Protein AF-A0A955YA68-F1 (afdb_monomer_lite)

Radius of gyration: 22.29 Å; chains: 1; bounding box: 55×38×67 Å

Structure (mmCIF, N/CA/C/O backbone):
data_AF-A0A955YA68-F1
#
_entry.id   AF-A0A955YA68-F1
#
loop_
_atom_site.group_PDB
_atom_site.id
_atom_site.type_symbol
_atom_site.label_atom_id
_atom_site.label_alt_id
_atom_site.label_comp_id
_atom_site.label_asym_id
_atom_site.label_entity_id
_atom_site.label_seq_id
_atom_site.pdbx_PDB_ins_code
_atom_site.Cartn_x
_atom_site.Cartn_y
_atom_site.Cartn_z
_atom_site.occupancy
_atom_site.B_iso_or_equiv
_atom_site.auth_seq_id
_atom_site.auth_comp_id
_atom_site.auth_asym_id
_atom_site.auth_atom_id
_atom_site.pdbx_PDB_model_num
ATOM 1 N N . ASP A 1 1 ? 14.066 8.714 -36.260 1.00 55.97 1 ASP A N 1
ATOM 2 C CA . ASP A 1 1 ? 14.660 8.304 -34.979 1.00 55.97 1 ASP A CA 1
ATOM 3 C C . ASP A 1 1 ? 13.819 7.206 -34.379 1.00 55.97 1 ASP A C 1
ATOM 5 O O . ASP A 1 1 ? 12.608 7.374 -34.317 1.00 55.97 1 ASP A O 1
ATOM 9 N N . ASP A 1 2 ? 14.458 6.105 -33.992 1.00 72.56 2 ASP A N 1
ATOM 10 C CA . ASP A 1 2 ? 13.822 4.983 -33.298 1.00 72.56 2 ASP A CA 1
ATOM 11 C C . ASP A 1 2 ? 14.054 5.166 -31.790 1.00 72.56 2 ASP A C 1
ATOM 13 O O . ASP A 1 2 ? 15.132 4.800 -31.297 1.00 72.56 2 ASP A O 1
ATOM 17 N N . PRO A 1 3 ? 13.121 5.816 -31.062 1.00 81.75 3 PRO A N 1
ATOM 18 C CA . PRO A 1 3 ? 13.312 6.120 -29.652 1.00 81.75 3 PRO A CA 1
ATOM 19 C C . PRO A 1 3 ? 13.308 4.838 -28.815 1.00 81.75 3 PRO A C 1
ATOM 21 O O . PRO A 1 3 ? 12.475 3.954 -29.007 1.00 81.75 3 PRO A O 1
ATOM 24 N N . GLU A 1 4 ? 14.214 4.763 -27.841 1.00 88.56 4 GLU A N 1
ATOM 25 C CA . GLU A 1 4 ? 14.150 3.722 -26.815 1.00 88.56 4 GLU A CA 1
ATOM 26 C C . GLU A 1 4 ? 12.934 3.944 -25.909 1.00 88.56 4 GLU A C 1
ATOM 28 O O . GLU A 1 4 ? 12.638 5.072 -25.504 1.00 88.56 4 GLU A O 1
ATOM 33 N N . VAL A 1 5 ? 12.258 2.850 -25.560 1.00 90.31 5 VAL A N 1
ATOM 34 C CA . VAL A 1 5 ? 11.096 2.855 -24.669 1.00 90.31 5 VAL A CA 1
ATOM 35 C C . VAL A 1 5 ? 11.493 2.262 -23.323 1.00 90.31 5 VAL A C 1
ATOM 37 O O . VAL A 1 5 ? 12.048 1.165 -23.245 1.00 90.31 5 VAL A O 1
ATOM 40 N N . TYR A 1 6 ? 11.173 2.990 -22.257 1.00 93.56 6 TYR A N 1
ATOM 41 C CA . TYR A 1 6 ? 11.380 2.563 -20.878 1.00 93.56 6 TYR A CA 1
ATOM 42 C C . TYR A 1 6 ? 10.061 2.600 -20.119 1.00 93.56 6 TYR A C 1
ATOM 44 O O . TYR A 1 6 ? 9.221 3.474 -20.344 1.00 93.56 6 TYR A O 1
ATOM 52 N N . VAL A 1 7 ? 9.898 1.660 -19.198 1.00 94.19 7 VAL A N 1
ATOM 53 C CA . VAL A 1 7 ? 8.747 1.566 -18.308 1.00 94.19 7 VAL A CA 1
ATOM 54 C C . VAL A 1 7 ? 9.180 2.042 -16.928 1.00 94.19 7 VAL A C 1
ATOM 56 O O . VAL A 1 7 ? 10.094 1.487 -16.327 1.00 94.19 7 VAL A O 1
ATOM 59 N N . VAL A 1 8 ? 8.515 3.078 -16.422 1.00 94.19 8 VAL A N 1
ATOM 60 C CA . VAL A 1 8 ? 8.723 3.595 -15.064 1.00 94.19 8 VAL A CA 1
ATOM 61 C C . VAL A 1 8 ? 7.485 3.231 -14.249 1.00 94.19 8 VAL A C 1
ATOM 63 O O . VAL A 1 8 ? 6.431 3.807 -14.522 1.00 94.19 8 VAL A O 1
ATOM 66 N N . PRO A 1 9 ? 7.555 2.278 -13.301 1.00 90.94 9 PRO A N 1
ATOM 67 C CA . PRO A 1 9 ? 6.381 1.833 -12.558 1.00 90.94 9 PRO A CA 1
ATOM 68 C C . PRO A 1 9 ? 5.886 2.931 -11.608 1.00 90.94 9 PRO A C 1
ATOM 70 O O . PRO A 1 9 ? 6.623 3.311 -10.697 1.00 90.94 9 PRO A O 1
ATOM 73 N N . PRO A 1 10 ? 4.647 3.434 -11.762 1.00 89.69 10 PRO A N 1
ATOM 74 C CA . PRO A 1 10 ? 4.053 4.318 -10.776 1.00 89.69 10 PRO A CA 1
ATOM 75 C C . PRO A 1 10 ? 3.229 3.508 -9.767 1.00 89.69 10 PRO A C 1
ATOM 77 O O . PRO A 1 10 ? 2.335 2.746 -10.144 1.00 89.69 10 PRO A O 1
ATOM 80 N N . THR A 1 11 ? 3.456 3.731 -8.475 1.00 89.50 11 THR A N 1
ATOM 81 C CA . THR A 1 11 ? 2.593 3.207 -7.410 1.00 89.50 11 THR A CA 1
ATOM 82 C C . THR A 1 11 ? 1.799 4.341 -6.782 1.00 89.50 11 THR A C 1
ATOM 84 O O . THR A 1 11 ? 2.356 5.269 -6.195 1.00 89.50 11 THR A O 1
ATOM 87 N N . LEU A 1 12 ? 0.472 4.245 -6.883 1.00 87.62 12 LEU A N 1
ATOM 88 C CA . LEU A 1 12 ? -0.463 5.199 -6.296 1.00 87.62 12 LEU A CA 1
ATOM 89 C C . LEU A 1 12 ? -1.049 4.640 -5.001 1.00 87.62 12 LEU A C 1
ATOM 91 O O . LEU A 1 12 ? -1.763 3.634 -4.995 1.00 87.62 12 LEU A O 1
ATOM 95 N N . SER A 1 13 ? -0.773 5.328 -3.901 1.00 86.31 13 SER A N 1
ATOM 96 C CA . SER A 1 13 ? -1.317 5.015 -2.585 1.00 86.31 13 SER A CA 1
ATOM 97 C C . SER A 1 13 ? -2.293 6.102 -2.162 1.00 86.31 13 SER A C 1
ATOM 99 O O . SER A 1 13 ? -1.991 7.289 -2.252 1.00 86.31 13 SER A O 1
ATOM 101 N N . PHE A 1 14 ? -3.471 5.690 -1.703 1.00 83.12 14 PHE A N 1
ATOM 102 C CA . PHE A 1 14 ? -4.570 6.586 -1.357 1.00 83.12 14 PHE A CA 1
ATOM 103 C C . PHE A 1 14 ? -4.962 6.370 0.096 1.00 83.12 14 PHE A C 1
ATOM 105 O O . PHE A 1 14 ? -5.196 5.227 0.511 1.00 83.12 14 PHE A O 1
ATOM 112 N N . GLN A 1 15 ? -5.098 7.458 0.858 1.00 77.31 15 GLN A N 1
ATOM 113 C CA . GLN A 1 15 ? -5.599 7.353 2.230 1.00 77.31 15 GLN A CA 1
ATOM 114 C C . GLN A 1 15 ? -7.057 6.901 2.214 1.00 77.31 15 GLN A C 1
ATOM 116 O O . GLN A 1 15 ? -7.475 6.109 3.060 1.00 77.31 15 GLN A O 1
ATOM 121 N N . LEU A 1 16 ? -7.825 7.378 1.229 1.00 72.00 16 LEU A N 1
ATOM 122 C CA . LEU A 1 16 ? -9.224 7.036 1.038 1.00 72.00 16 LEU A CA 1
ATOM 123 C C . LEU A 1 16 ? -9.561 6.891 -0.448 1.00 72.00 16 LEU A C 1
ATOM 125 O O . LEU A 1 16 ? -9.013 7.605 -1.279 1.00 72.00 16 LEU A O 1
ATOM 129 N N . VAL A 1 17 ? -10.472 5.973 -0.775 1.00 68.31 17 VAL A N 1
ATOM 130 C CA . VAL A 1 17 ? -10.926 5.722 -2.149 1.00 68.31 17 VAL A CA 1
ATOM 131 C C . VAL A 1 17 ? -12.444 5.741 -2.144 1.00 68.31 17 VAL A C 1
ATOM 133 O O . VAL A 1 17 ? -13.036 4.992 -1.378 1.00 68.31 17 VAL A O 1
ATOM 136 N N . LEU A 1 18 ? -13.064 6.583 -2.975 1.00 61.06 18 LEU A N 1
ATOM 137 C CA . LEU A 1 18 ? -14.526 6.720 -3.049 1.00 61.06 18 LEU A CA 1
ATOM 138 C C . LEU A 1 18 ? -15.235 5.403 -3.345 1.00 61.06 18 LEU A C 1
ATOM 140 O O . LEU A 1 18 ? -16.189 5.038 -2.674 1.00 61.06 18 LEU A O 1
ATOM 144 N N . GLU A 1 19 ? -14.724 4.680 -4.333 1.00 66.62 19 GLU A N 1
ATOM 145 C CA . GLU A 1 19 ? -15.265 3.404 -4.798 1.00 66.62 19 GLU A CA 1
ATOM 146 C C . GLU A 1 19 ? -14.846 2.228 -3.915 1.00 66.62 19 GLU A C 1
ATOM 148 O O . GLU A 1 19 ? -15.010 1.086 -4.319 1.00 66.62 19 GLU A O 1
ATOM 153 N N . ALA A 1 20 ? -14.261 2.463 -2.734 1.00 65.25 20 ALA A N 1
ATOM 154 C CA . ALA A 1 20 ? -13.763 1.374 -1.898 1.00 65.25 20 ALA A CA 1
ATOM 155 C C . ALA A 1 20 ? -14.852 0.339 -1.583 1.00 65.25 20 ALA A C 1
ATOM 157 O O . ALA A 1 20 ? -14.572 -0.852 -1.669 1.00 65.25 20 ALA A O 1
ATOM 158 N N . ASN A 1 21 ? -16.075 0.794 -1.276 1.00 59.38 21 ASN A N 1
ATOM 159 C CA . ASN A 1 21 ? -17.222 -0.079 -1.012 1.00 59.38 21 ASN A CA 1
ATOM 160 C C . ASN A 1 21 ? -17.625 -0.890 -2.249 1.00 59.38 21 ASN A C 1
ATOM 162 O O . ASN A 1 21 ? -17.724 -2.106 -2.166 1.00 59.38 21 ASN A O 1
ATOM 166 N N . THR A 1 22 ? -17.775 -0.247 -3.404 1.00 64.94 22 THR A N 1
ATOM 167 C CA . THR A 1 22 ? -18.177 -0.939 -4.639 1.00 64.94 22 THR A CA 1
ATOM 168 C C . THR A 1 22 ? -17.097 -1.900 -5.119 1.00 64.94 22 THR A C 1
ATOM 170 O O . THR A 1 22 ? -17.376 -3.067 -5.338 1.00 64.94 22 THR A O 1
ATOM 173 N N . ARG A 1 23 ? -15.825 -1.483 -5.136 1.00 60.47 23 ARG A N 1
ATOM 174 C CA . ARG A 1 23 ? -14.709 -2.349 -5.551 1.00 60.47 23 ARG A CA 1
ATOM 175 C C . ARG A 1 23 ? -14.563 -3.588 -4.684 1.00 60.47 23 ARG A C 1
ATOM 177 O O . ARG A 1 23 ? -14.170 -4.636 -5.189 1.00 60.47 23 ARG A O 1
ATOM 184 N N . ILE A 1 24 ? -14.797 -3.469 -3.375 1.00 69.25 24 ILE A N 1
ATOM 185 C CA . ILE A 1 24 ? -14.729 -4.644 -2.508 1.00 69.25 24 ILE A CA 1
ATOM 186 C C . ILE A 1 24 ? -15.971 -5.518 -2.641 1.00 69.25 24 ILE A C 1
ATOM 188 O O . ILE A 1 24 ? -15.853 -6.731 -2.514 1.00 69.25 24 ILE A O 1
ATOM 192 N N . GLU A 1 25 ? -17.138 -4.942 -2.922 1.00 63.22 25 GLU A N 1
ATOM 193 C CA . GLU A 1 25 ? -18.344 -5.708 -3.232 1.00 63.22 25 GLU A CA 1
ATOM 194 C C . GLU A 1 25 ? -18.177 -6.505 -4.525 1.00 63.22 25 GLU A C 1
ATOM 196 O O . GLU A 1 25 ? -18.338 -7.723 -4.472 1.00 63.22 25 GLU A O 1
ATOM 201 N N . ASP A 1 26 ? -17.723 -5.865 -5.606 1.00 67.06 26 ASP A N 1
ATOM 202 C CA . ASP A 1 26 ? -17.423 -6.512 -6.888 1.00 67.06 26 ASP A CA 1
ATOM 203 C C . ASP A 1 26 ? -16.401 -7.643 -6.699 1.00 67.06 26 ASP A C 1
ATOM 205 O O . ASP A 1 26 ? -16.619 -8.780 -7.114 1.00 67.06 26 ASP A O 1
ATOM 209 N N . HIS A 1 27 ? -15.304 -7.369 -5.980 1.00 73.12 27 HIS A N 1
ATOM 210 C CA . HIS A 1 27 ? -14.284 -8.378 -5.696 1.00 73.12 27 HIS A CA 1
ATOM 211 C C . HIS A 1 27 ? -14.834 -9.567 -4.893 1.00 73.12 27 HIS A C 1
ATOM 213 O O . HIS A 1 27 ? -14.519 -10.719 -5.194 1.00 73.12 27 HIS A O 1
ATOM 219 N N . LEU A 1 28 ? -15.644 -9.313 -3.858 1.00 68.31 28 LEU A N 1
ATOM 220 C CA . LEU A 1 28 ? -16.249 -10.369 -3.040 1.00 68.31 28 LEU A CA 1
ATOM 221 C C . LEU A 1 28 ? -17.311 -11.162 -3.817 1.00 68.31 28 LEU A C 1
ATOM 223 O O . LEU A 1 28 ? -17.509 -12.345 -3.536 1.00 68.31 28 LEU A O 1
ATOM 227 N N . GLU A 1 29 ? -17.985 -10.546 -4.784 1.00 69.00 29 GLU A N 1
ATOM 228 C CA . GLU A 1 29 ? -18.934 -11.212 -5.672 1.00 69.00 29 GLU A CA 1
ATOM 229 C C . GLU A 1 29 ? -18.218 -12.130 -6.673 1.00 69.00 29 GLU A C 1
ATOM 231 O O . GLU A 1 29 ? -18.522 -13.328 -6.737 1.00 69.00 29 GLU A O 1
ATOM 236 N N . GLU A 1 30 ? -17.215 -11.603 -7.384 1.00 68.69 30 GLU A N 1
ATOM 237 C CA . GLU A 1 30 ? -16.404 -12.353 -8.349 1.00 68.69 30 GLU A CA 1
ATOM 238 C C . GLU A 1 30 ? -15.683 -13.532 -7.687 1.00 68.69 30 GLU A C 1
ATOM 240 O O . GLU A 1 30 ? -15.746 -14.668 -8.171 1.00 68.69 30 GLU A O 1
ATOM 245 N N . ALA A 1 31 ? -15.032 -13.288 -6.546 1.00 69.31 31 ALA A N 1
ATOM 246 C CA . ALA A 1 31 ? -14.289 -14.315 -5.826 1.00 69.31 31 ALA A CA 1
ATOM 247 C C . ALA A 1 31 ? -15.210 -15.307 -5.085 1.00 69.31 31 ALA A C 1
ATOM 249 O O . ALA A 1 31 ? -14.815 -16.448 -4.837 1.00 69.31 31 ALA A O 1
ATOM 250 N N . GLY A 1 32 ? -16.442 -14.905 -4.746 1.00 55.81 32 GLY A N 1
ATOM 251 C CA . GLY A 1 32 ? -17.390 -15.708 -3.969 1.00 55.81 32 GLY A CA 1
ATOM 252 C C . GLY A 1 32 ? -18.308 -16.639 -4.777 1.00 55.81 32 GLY A C 1
ATOM 253 O O . GLY A 1 32 ? -18.756 -17.651 -4.225 1.00 55.81 32 GLY A O 1
ATOM 254 N N . LYS A 1 33 ? -18.601 -16.337 -6.058 1.00 62.66 33 LYS A N 1
ATOM 255 C CA . LYS A 1 33 ? -19.703 -16.943 -6.863 1.00 62.66 33 LYS A CA 1
ATOM 256 C C . LYS A 1 33 ? -21.088 -16.875 -6.153 1.00 62.66 33 LYS A C 1
ATOM 258 O O . LYS A 1 33 ? -21.161 -16.465 -5.005 1.00 62.66 33 LYS A O 1
ATOM 263 N N . GLN A 1 34 ? -22.185 -17.252 -6.851 1.00 41.78 34 GLN A N 1
ATOM 264 C CA . GLN A 1 34 ? -23.661 -17.311 -6.554 1.00 41.78 34 GLN A CA 1
ATOM 265 C C . GLN A 1 34 ? -24.287 -16.990 -5.149 1.00 41.78 34 GLN A C 1
ATOM 267 O O . GLN A 1 34 ? -25.428 -17.368 -4.887 1.00 41.78 34 GLN A O 1
ATOM 272 N N . ARG A 1 35 ? -23.641 -16.289 -4.215 1.00 46.09 35 ARG A N 1
ATOM 273 C CA . ARG A 1 35 ? -24.150 -15.992 -2.856 1.00 46.09 35 ARG A CA 1
ATOM 274 C C . ARG A 1 35 ? -24.190 -14.500 -2.534 1.00 46.09 35 ARG A C 1
ATOM 276 O O . ARG A 1 35 ? -24.210 -14.133 -1.352 1.00 46.09 35 ARG A O 1
ATOM 283 N N . TYR A 1 36 ? -24.181 -13.666 -3.564 1.00 38.44 36 TYR A N 1
ATOM 284 C CA . TYR A 1 36 ? -24.295 -12.221 -3.459 1.00 38.44 36 TYR A CA 1
ATOM 285 C C . TYR A 1 36 ? -25.401 -11.755 -4.405 1.00 38.44 36 TYR A C 1
ATOM 287 O O . TYR A 1 36 ? -25.413 -12.107 -5.577 1.00 38.44 36 TYR A O 1
ATOM 295 N N . ILE A 1 37 ? -26.383 -11.050 -3.848 1.00 39.34 37 ILE A N 1
ATOM 296 C CA . ILE A 1 37 ? -27.397 -10.309 -4.595 1.00 39.34 37 ILE A CA 1
ATOM 297 C C . ILE A 1 37 ? -27.132 -8.849 -4.241 1.00 39.34 37 ILE A C 1
ATOM 299 O O . ILE A 1 37 ? -27.083 -8.500 -3.058 1.00 39.34 37 ILE A O 1
ATOM 303 N N . ILE A 1 38 ? -26.880 -8.053 -5.272 1.00 36.62 38 ILE A N 1
ATOM 304 C CA . ILE A 1 38 ? -26.451 -6.656 -5.209 1.00 36.62 38 ILE A CA 1
ATOM 305 C C . ILE A 1 38 ? -27.613 -5.772 -4.722 1.00 36.62 38 ILE A C 1
ATOM 307 O O . ILE A 1 38 ? -28.781 -6.065 -4.985 1.00 36.62 38 ILE A O 1
ATOM 311 N N . SER A 1 39 ? -27.291 -4.675 -4.030 1.00 39.81 39 SER A N 1
ATOM 312 C CA . SER A 1 39 ? -28.191 -3.531 -3.840 1.00 39.81 39 SER A CA 1
ATOM 313 C C . SER A 1 39 ? -27.591 -2.294 -4.515 1.00 39.81 39 SER A C 1
ATOM 315 O O . SER A 1 39 ? -26.443 -1.960 -4.237 1.00 39.81 39 SER A O 1
ATOM 317 N N . ASP A 1 40 ? -28.385 -1.658 -5.376 1.00 43.50 40 ASP A N 1
ATOM 318 C CA . ASP A 1 40 ? -28.022 -0.673 -6.406 1.00 43.50 40 ASP A CA 1
ATOM 319 C C . ASP A 1 40 ? -27.152 0.543 -6.010 1.00 43.50 40 ASP A C 1
ATOM 321 O O . ASP A 1 40 ? -27.438 1.282 -5.064 1.00 43.50 40 ASP A O 1
ATOM 325 N N . ASP A 1 41 ? -26.158 0.770 -6.876 1.00 45.50 41 ASP A N 1
ATOM 326 C CA . ASP A 1 41 ? -25.774 2.001 -7.590 1.00 45.50 41 ASP A CA 1
ATOM 327 C C . ASP A 1 41 ? -25.659 3.334 -6.810 1.00 45.50 41 ASP A C 1
ATOM 329 O O . ASP A 1 41 ? -26.537 4.204 -6.807 1.00 45.50 41 ASP A O 1
ATOM 333 N N . GLU A 1 42 ? -24.494 3.556 -6.186 1.00 48.09 42 GLU A N 1
ATOM 334 C CA . GLU A 1 42 ? -24.192 4.775 -5.420 1.00 48.09 42 GLU A CA 1
ATOM 335 C C . GLU A 1 42 ? -23.619 5.946 -6.274 1.00 48.09 42 GLU A C 1
ATOM 337 O O . GLU A 1 42 ? -23.399 7.046 -5.745 1.00 48.09 42 GLU A O 1
ATOM 342 N N . PHE A 1 43 ? -23.437 5.770 -7.595 1.00 49.78 43 PHE A N 1
ATOM 343 C CA . PHE A 1 43 ? -22.631 6.669 -8.450 1.00 49.78 43 PHE A CA 1
ATOM 344 C C . PHE A 1 43 ? -23.366 7.638 -9.390 1.00 49.78 43 PHE A C 1
ATOM 346 O O . PHE A 1 43 ? -22.719 8.443 -10.059 1.00 49.78 43 PHE A O 1
ATOM 353 N N . ALA A 1 44 ? -24.694 7.725 -9.368 1.00 49.22 44 ALA A N 1
ATOM 354 C CA . ALA A 1 44 ? -25.421 8.683 -10.216 1.00 49.22 44 ALA A CA 1
ATOM 355 C C . ALA A 1 44 ? -25.418 10.156 -9.713 1.00 49.22 44 ALA A C 1
ATOM 357 O O . ALA A 1 44 ? -26.266 10.948 -10.123 1.00 49.22 44 ALA A O 1
ATOM 358 N N . GLN A 1 45 ? -24.523 10.563 -8.795 1.00 56.81 45 GLN A N 1
ATOM 359 C CA . GLN A 1 45 ? -24.614 11.869 -8.108 1.00 56.81 45 GLN A CA 1
ATOM 360 C C . GLN A 1 45 ? -23.361 12.757 -8.278 1.00 56.81 45 GLN A C 1
ATOM 362 O O . GLN A 1 45 ? -22.455 12.708 -7.442 1.00 56.81 45 GLN A O 1
ATOM 367 N N . PRO A 1 46 ? -23.345 13.683 -9.262 1.00 59.06 46 PRO A N 1
ATOM 368 C CA . PRO A 1 46 ? -22.260 14.656 -9.488 1.00 59.06 46 PRO A CA 1
ATOM 369 C C . PRO A 1 46 ? -21.875 15.478 -8.247 1.00 59.06 46 PRO A C 1
ATOM 371 O O . PRO A 1 46 ? -20.725 15.876 -8.065 1.00 59.06 46 PRO A O 1
ATOM 374 N N . ARG A 1 47 ? -22.837 15.692 -7.341 1.00 65.38 47 ARG A N 1
ATOM 375 C CA . ARG A 1 47 ? -22.629 16.376 -6.060 1.00 65.38 47 ARG A CA 1
ATOM 376 C C . ARG A 1 47 ? -21.645 15.637 -5.144 1.00 65.38 47 ARG A C 1
ATOM 378 O O . ARG A 1 47 ? -20.869 16.301 -4.462 1.00 65.38 47 ARG A O 1
ATOM 385 N N . LYS A 1 48 ? -21.653 14.298 -5.127 1.00 63.09 48 LYS A N 1
ATOM 386 C CA . LYS A 1 48 ? -20.716 13.496 -4.320 1.00 63.09 48 LYS A CA 1
ATOM 387 C C . LYS A 1 48 ? -19.287 13.597 -4.859 1.00 63.09 48 LYS A C 1
ATOM 389 O O . LYS A 1 48 ? -18.363 13.765 -4.071 1.00 63.09 48 LYS A O 1
ATOM 394 N N . LEU A 1 49 ? -19.117 13.585 -6.184 1.00 61.56 49 LEU A N 1
ATOM 395 C CA . LEU A 1 49 ? -17.809 13.745 -6.829 1.00 61.56 49 LEU A CA 1
ATOM 396 C C . LEU A 1 49 ? -17.191 15.117 -6.524 1.00 61.56 49 LEU A C 1
ATOM 398 O O . LEU A 1 49 ? -16.026 15.198 -6.144 1.00 61.56 49 LEU A O 1
ATOM 402 N N . TYR A 1 50 ? -17.985 16.188 -6.617 1.00 63.28 50 TYR A N 1
ATOM 403 C CA . TYR A 1 50 ? -17.526 17.536 -6.277 1.00 63.28 50 TYR A CA 1
ATOM 404 C C . TYR A 1 50 ? -17.150 17.669 -4.792 1.00 63.28 50 TYR A C 1
ATOM 406 O O . TYR A 1 50 ? -16.093 18.208 -4.475 1.00 63.28 50 TYR A O 1
ATOM 414 N N . GLN A 1 51 ? -17.973 17.135 -3.879 1.00 66.69 51 GLN A N 1
ATOM 415 C CA . GLN A 1 51 ? -17.669 17.127 -2.439 1.00 66.69 51 GLN A CA 1
ATOM 416 C C . GLN A 1 51 ? -16.404 16.332 -2.107 1.00 66.69 51 GLN A C 1
ATOM 418 O O . GLN A 1 51 ? -15.677 16.690 -1.183 1.00 66.69 51 GLN A O 1
ATOM 423 N N . PHE A 1 52 ? -16.136 15.253 -2.842 1.00 63.31 52 PHE A N 1
ATOM 424 C CA . PHE A 1 52 ? -14.894 14.510 -2.700 1.00 63.31 52 PHE A CA 1
ATOM 425 C C . PHE A 1 52 ? -13.695 15.311 -3.191 1.00 63.31 52 PHE A C 1
ATOM 427 O O . PHE A 1 52 ? -12.734 15.448 -2.445 1.00 63.31 52 PHE A O 1
ATOM 434 N N . ALA A 1 53 ? -13.764 15.871 -4.401 1.00 64.06 53 ALA A N 1
ATOM 435 C CA . ALA A 1 53 ? -12.680 16.664 -4.970 1.00 64.06 53 ALA A CA 1
ATOM 436 C C . ALA A 1 53 ? -12.329 17.866 -4.077 1.00 64.06 53 ALA A C 1
ATOM 438 O O . ALA A 1 53 ? -11.155 18.091 -3.795 1.00 64.06 53 ALA A O 1
ATOM 439 N N . SER A 1 54 ? -13.334 18.587 -3.560 1.00 65.19 54 SER A N 1
ATOM 440 C CA . SER A 1 54 ? -13.107 19.726 -2.664 1.00 65.19 54 SER A CA 1
ATOM 441 C C . SER A 1 54 ? -12.438 19.305 -1.352 1.00 65.19 54 SER A C 1
ATOM 443 O O . SER A 1 54 ? -11.469 19.923 -0.928 1.00 65.19 54 SER A O 1
ATOM 445 N N . ARG A 1 55 ? -12.893 18.210 -0.731 1.00 65.19 55 ARG A N 1
ATOM 446 C CA . ARG A 1 55 ? -12.312 17.699 0.524 1.00 65.19 55 ARG A CA 1
ATOM 447 C C . ARG A 1 55 ? -10.938 17.055 0.322 1.00 65.19 55 ARG A C 1
ATOM 449 O O . ARG A 1 55 ? -10.093 17.119 1.208 1.00 65.19 55 ARG A O 1
ATOM 456 N N . MET A 1 56 ? -10.687 16.472 -0.848 1.00 61.72 56 MET A N 1
ATOM 457 C CA . MET A 1 56 ? -9.376 15.951 -1.230 1.00 61.72 56 MET A CA 1
ATOM 458 C C . MET A 1 56 ? -8.346 17.081 -1.363 1.00 61.72 56 MET A C 1
ATOM 460 O O . MET A 1 56 ? -7.201 16.882 -0.971 1.00 61.72 56 MET A O 1
ATOM 464 N N . MET A 1 57 ? -8.760 18.260 -1.844 1.00 63.41 57 MET A N 1
ATOM 465 C CA . MET A 1 57 ? -7.926 19.471 -1.852 1.00 63.41 57 MET A CA 1
ATOM 466 C C . MET A 1 57 ? -7.688 20.048 -0.445 1.00 63.41 57 MET A C 1
ATOM 468 O O . MET A 1 57 ? -6.667 20.686 -0.223 1.00 63.41 57 MET A O 1
ATOM 472 N N . GLU A 1 58 ? -8.594 19.813 0.513 1.00 64.56 58 GLU A N 1
ATOM 473 C CA . GLU A 1 58 ? -8.431 20.211 1.926 1.00 64.56 58 GLU A CA 1
ATOM 474 C C . GLU A 1 58 ? -7.501 19.270 2.721 1.00 64.56 58 GLU A C 1
ATOM 476 O O . GLU A 1 58 ? -7.087 19.597 3.835 1.00 64.56 58 GLU A O 1
ATOM 481 N N . LEU A 1 59 ? -7.189 18.085 2.187 1.00 59.53 59 LEU A N 1
ATOM 482 C CA . LEU A 1 59 ? -6.295 17.117 2.814 1.00 59.53 59 LEU A CA 1
ATOM 483 C C . LEU A 1 59 ? -4.876 17.225 2.255 1.00 59.53 59 LEU A C 1
ATOM 485 O O . LEU A 1 59 ? -4.609 16.741 1.154 1.00 59.53 59 LEU A O 1
ATOM 489 N N . ASP A 1 60 ? -3.941 17.716 3.069 1.00 53.59 60 ASP A N 1
ATOM 490 C CA . ASP A 1 60 ? -2.516 17.511 2.801 1.00 53.59 60 ASP A CA 1
ATOM 491 C C . ASP A 1 60 ? -2.215 16.000 2.721 1.00 53.59 60 ASP A C 1
ATOM 493 O O . ASP A 1 60 ? -2.501 15.235 3.649 1.00 53.59 60 ASP A O 1
ATOM 497 N N . ALA A 1 61 ? -1.665 15.576 1.577 1.00 59.62 61 ALA A N 1
ATOM 498 C CA . ALA A 1 61 ? -1.236 14.208 1.256 1.00 59.62 61 ALA A CA 1
ATOM 499 C C . ALA A 1 61 ? -2.330 13.108 1.282 1.00 59.62 61 ALA A C 1
ATOM 501 O O . ALA A 1 61 ? -2.138 12.020 1.831 1.00 59.62 61 ALA A O 1
ATOM 502 N N . SER A 1 62 ? -3.477 13.343 0.633 1.00 67.38 62 SER A N 1
ATOM 503 C CA . SER A 1 62 ? -4.495 12.294 0.404 1.00 67.38 62 SER A CA 1
ATOM 504 C C . SER A 1 62 ? -4.060 11.203 -0.595 1.00 67.38 62 SER A C 1
ATOM 506 O O . SER A 1 62 ? -4.539 10.065 -0.506 1.00 67.38 62 SER A O 1
ATOM 508 N N . ILE A 1 63 ? -3.135 11.535 -1.505 1.00 79.00 63 ILE A N 1
ATOM 509 C CA . ILE A 1 63 ? -2.563 10.646 -2.525 1.00 79.00 63 ILE A CA 1
ATOM 510 C C . ILE A 1 63 ? -1.042 10.774 -2.498 1.00 79.00 63 ILE A C 1
ATOM 512 O O . ILE A 1 63 ? -0.514 11.883 -2.548 1.00 79.00 63 ILE A O 1
ATOM 516 N N . VAL A 1 64 ? -0.345 9.640 -2.477 1.00 87.81 64 VAL A N 1
ATOM 517 C CA . VAL A 1 64 ? 1.105 9.580 -2.683 1.00 87.81 64 VAL A CA 1
ATOM 518 C C . VAL A 1 64 ? 1.389 8.763 -3.935 1.00 87.81 64 VAL A C 1
ATOM 520 O O . VAL A 1 64 ? 0.927 7.627 -4.054 1.00 87.81 64 VAL A O 1
ATOM 523 N N . CYS A 1 65 ? 2.138 9.356 -4.862 1.00 89.06 65 CYS A N 1
ATOM 524 C CA . CYS A 1 65 ? 2.653 8.692 -6.052 1.00 89.06 65 CYS A CA 1
ATOM 525 C C . CYS A 1 65 ? 4.155 8.473 -5.883 1.00 89.06 65 CYS A C 1
ATOM 527 O O . CYS A 1 65 ? 4.891 9.436 -5.668 1.00 89.06 65 CYS A O 1
ATOM 529 N N . HIS A 1 66 ? 4.594 7.225 -6.002 1.00 90.75 66 HIS A N 1
ATOM 530 C CA . HIS A 1 66 ? 6.007 6.872 -6.082 1.00 90.75 66 HIS A CA 1
ATOM 531 C C . HIS A 1 66 ? 6.320 6.384 -7.489 1.00 90.75 66 HIS A C 1
ATOM 533 O O . HIS A 1 66 ? 5.633 5.500 -7.997 1.00 90.75 66 HIS A O 1
ATOM 539 N N . PHE A 1 67 ? 7.353 6.953 -8.105 1.00 91.50 67 PHE A N 1
ATOM 540 C CA . PHE A 1 67 ? 7.906 6.456 -9.360 1.00 91.50 67 PHE A CA 1
ATOM 541 C C . PHE A 1 67 ? 9.080 5.544 -9.035 1.00 91.50 67 PHE A C 1
ATOM 543 O O . PHE A 1 67 ? 10.016 5.966 -8.355 1.00 91.50 67 PHE A O 1
ATOM 550 N N . GLY A 1 68 ? 8.997 4.297 -9.482 1.00 91.75 68 GLY A N 1
ATOM 551 C CA . GLY A 1 68 ? 10.061 3.333 -9.278 1.00 91.75 68 GLY A CA 1
ATOM 552 C C . GLY A 1 68 ? 11.203 3.456 -10.275 1.00 91.75 68 GLY A C 1
ATOM 553 O O . GLY A 1 68 ? 11.189 4.303 -11.169 1.00 91.75 68 GLY A O 1
ATOM 554 N N . ASP A 1 69 ? 12.198 2.589 -10.110 1.00 93.88 69 ASP A N 1
ATOM 555 C CA . ASP A 1 69 ? 13.350 2.538 -11.001 1.00 93.88 69 ASP A CA 1
ATOM 556 C C . ASP A 1 69 ? 12.917 2.108 -12.417 1.00 93.88 69 ASP A C 1
ATOM 558 O O . ASP A 1 69 ? 12.062 1.225 -12.562 1.00 93.88 69 ASP A O 1
ATOM 562 N N . PRO A 1 70 ? 13.473 2.730 -13.473 1.00 94.94 70 PRO A N 1
ATOM 563 C CA . PRO A 1 70 ? 13.122 2.402 -14.844 1.00 94.94 70 PRO A CA 1
ATOM 564 C C . PRO A 1 70 ? 13.550 0.974 -15.191 1.00 94.94 70 PRO A C 1
ATOM 566 O O . PRO A 1 70 ? 14.676 0.550 -14.914 1.00 94.94 70 PRO A O 1
ATOM 569 N N . VAL A 1 71 ? 12.662 0.263 -15.876 1.00 96.00 71 VAL A N 1
ATOM 570 C CA . VAL A 1 71 ? 12.942 -1.027 -16.506 1.00 96.00 71 VAL A CA 1
ATOM 571 C C . VAL A 1 71 ? 12.718 -0.937 -18.010 1.00 96.00 71 VAL A C 1
ATOM 573 O O . VAL A 1 71 ? 12.012 -0.061 -18.512 1.00 96.00 71 VAL A O 1
ATOM 576 N N . ASP A 1 72 ? 13.354 -1.824 -18.759 1.00 95.19 72 ASP A N 1
ATOM 577 C CA . ASP A 1 72 ? 13.123 -1.936 -20.193 1.00 95.19 72 ASP A CA 1
ATOM 578 C C . ASP A 1 72 ? 11.863 -2.757 -20.514 1.00 95.19 72 ASP A C 1
ATOM 580 O O . ASP A 1 72 ? 11.231 -3.338 -19.632 1.00 95.19 72 ASP A O 1
ATOM 584 N N . CYS A 1 73 ? 11.490 -2.831 -21.795 1.00 92.25 73 CYS A N 1
ATOM 585 C CA . CYS A 1 73 ? 10.290 -3.546 -22.246 1.00 92.25 73 CYS A CA 1
ATOM 586 C C . CYS A 1 73 ? 10.300 -5.063 -21.986 1.00 92.25 73 CYS A C 1
ATOM 588 O O . CYS A 1 73 ? 9.289 -5.716 -22.233 1.00 92.25 73 CYS A O 1
ATOM 590 N N . ILE A 1 74 ? 11.412 -5.632 -21.513 1.00 94.12 74 ILE A N 1
ATOM 591 C CA . ILE A 1 74 ? 11.533 -7.059 -21.191 1.00 94.12 74 ILE A CA 1
ATOM 592 C C . ILE A 1 74 ? 11.817 -7.296 -19.697 1.00 94.12 74 ILE A C 1
ATOM 594 O O . ILE A 1 74 ? 12.069 -8.434 -19.299 1.00 94.12 74 ILE A O 1
ATOM 598 N N . GLY A 1 75 ? 11.754 -6.240 -18.877 1.00 94.25 75 GLY A N 1
ATOM 599 C CA . GLY A 1 75 ? 11.836 -6.295 -17.419 1.00 94.25 75 GLY A CA 1
ATOM 600 C C . GLY A 1 75 ? 13.235 -6.171 -16.815 1.00 94.25 75 GLY A C 1
ATOM 601 O O . GLY A 1 75 ? 13.369 -6.396 -15.614 1.00 94.25 75 GLY A O 1
ATOM 602 N N . ASN A 1 76 ? 14.282 -5.825 -17.576 1.00 95.50 76 ASN A N 1
ATOM 603 C CA . ASN A 1 76 ? 15.595 -5.590 -16.958 1.00 95.50 76 ASN A CA 1
ATOM 604 C C . ASN A 1 76 ? 15.708 -4.160 -16.409 1.00 95.50 76 ASN A C 1
ATOM 606 O O . ASN A 1 76 ? 15.189 -3.231 -17.034 1.00 95.50 76 ASN A O 1
ATOM 610 N N . PRO A 1 77 ? 16.460 -3.953 -15.313 1.00 95.56 77 PRO A N 1
ATOM 611 C CA . PRO A 1 77 ? 16.806 -2.622 -14.830 1.00 95.56 77 PRO A CA 1
ATOM 612 C C . PRO A 1 77 ? 17.552 -1.804 -15.886 1.00 95.56 77 PRO A C 1
ATOM 614 O O . PRO A 1 77 ? 18.453 -2.309 -16.562 1.00 95.56 77 PRO A O 1
ATOM 617 N N . VAL A 1 78 ? 17.204 -0.525 -15.988 1.00 95.88 78 VAL A N 1
ATOM 618 C CA . VAL A 1 78 ? 17.856 0.428 -16.891 1.00 95.88 78 VAL A CA 1
ATOM 619 C C . VAL A 1 78 ? 18.897 1.218 -16.110 1.00 95.88 78 VAL A C 1
ATOM 621 O O . VAL A 1 78 ? 18.585 1.807 -15.077 1.00 95.88 78 VAL A O 1
ATOM 624 N N . SER A 1 79 ? 20.135 1.262 -16.609 1.00 95.06 79 SER A N 1
ATOM 625 C CA . SER A 1 79 ? 21.190 2.030 -15.937 1.00 95.06 79 SER A CA 1
ATOM 626 C C . SER A 1 79 ? 20.917 3.538 -15.992 1.00 95.06 79 SER A C 1
ATOM 628 O O . SER A 1 79 ? 20.413 4.081 -16.987 1.00 95.06 79 SER A O 1
ATOM 630 N N . TYR A 1 80 ? 21.273 4.244 -14.917 1.00 93.94 80 TYR A N 1
ATOM 631 C CA . TYR A 1 80 ? 21.307 5.706 -14.901 1.00 93.94 80 TYR A CA 1
ATOM 632 C C . TYR A 1 80 ? 22.522 6.262 -15.660 1.00 93.94 80 TYR A C 1
ATOM 634 O O . TYR A 1 80 ? 22.454 7.400 -16.127 1.00 93.94 80 TYR A O 1
ATOM 642 N N . ASP A 1 81 ? 23.575 5.457 -15.840 1.00 96.50 81 ASP A N 1
ATOM 643 C CA . ASP A 1 81 ? 24.737 5.819 -16.646 1.00 96.50 81 ASP A CA 1
ATOM 644 C C . ASP A 1 81 ? 24.395 5.789 -18.152 1.00 96.50 81 ASP A C 1
ATOM 646 O O . ASP A 1 81 ? 23.882 4.779 -18.649 1.00 96.50 81 ASP A O 1
ATOM 650 N N . PRO A 1 82 ? 24.645 6.876 -18.907 1.00 93.81 82 PRO A N 1
ATOM 651 C CA . PRO A 1 82 ? 24.296 6.936 -20.324 1.00 93.81 82 PRO A CA 1
ATOM 652 C C . PRO A 1 82 ? 25.026 5.915 -21.204 1.00 93.81 82 PRO A C 1
ATOM 654 O O . PRO A 1 82 ? 24.435 5.445 -22.178 1.00 93.81 82 PRO A O 1
ATOM 657 N N . ALA A 1 83 ? 26.283 5.581 -20.893 1.00 95.31 83 ALA A N 1
ATOM 658 C CA . ALA A 1 83 ? 27.075 4.660 -21.702 1.00 95.31 83 ALA A CA 1
ATOM 659 C C . ALA A 1 83 ? 26.598 3.217 -21.493 1.00 95.31 83 ALA A C 1
ATOM 661 O O . ALA A 1 83 ? 26.302 2.522 -22.466 1.00 95.31 83 ALA A O 1
ATOM 662 N N . GLU A 1 84 ? 26.407 2.804 -20.238 1.00 95.88 84 GLU A N 1
ATOM 663 C CA . GLU A 1 84 ? 25.826 1.495 -19.916 1.00 95.88 84 GLU A CA 1
ATOM 664 C C . GLU A 1 84 ? 24.406 1.355 -20.477 1.00 95.88 84 GLU A C 1
ATOM 666 O O . GLU A 1 84 ? 24.043 0.314 -21.027 1.00 95.88 84 GLU A O 1
ATOM 671 N N . ARG A 1 85 ? 23.585 2.410 -20.383 1.00 94.50 85 ARG A N 1
ATOM 672 C CA . ARG A 1 85 ? 22.225 2.410 -20.938 1.00 94.50 85 ARG A CA 1
ATOM 673 C C . ARG A 1 85 ? 22.225 2.202 -22.453 1.00 94.50 85 ARG A C 1
ATOM 675 O O . ARG A 1 85 ? 21.367 1.476 -22.960 1.00 94.50 85 ARG A O 1
ATOM 682 N N . ALA A 1 86 ? 23.161 2.822 -23.171 1.00 92.62 86 ALA A N 1
ATOM 683 C CA . ALA A 1 86 ? 23.298 2.649 -24.615 1.00 92.62 86 ALA A CA 1
ATOM 684 C C . ALA A 1 86 ? 23.697 1.207 -24.977 1.00 92.62 86 ALA A C 1
ATOM 686 O O . ALA A 1 86 ? 23.090 0.613 -25.869 1.00 92.62 86 ALA A O 1
ATOM 687 N N . GLU A 1 87 ? 24.631 0.604 -24.236 1.00 94.44 87 GLU A N 1
ATOM 688 C CA . GLU A 1 87 ? 25.018 -0.801 -24.423 1.00 94.44 87 GLU A CA 1
ATOM 689 C C . GLU A 1 87 ? 23.842 -1.757 -24.147 1.00 94.44 87 GLU A C 1
ATOM 691 O O . GLU A 1 87 ? 23.579 -2.692 -24.912 1.00 94.44 87 GLU A O 1
ATOM 696 N N . GLN A 1 88 ? 23.080 -1.503 -23.077 1.00 94.81 88 GLN A N 1
ATOM 697 C CA . GLN A 1 88 ? 21.871 -2.264 -22.754 1.00 94.81 88 GLN A CA 1
ATOM 698 C C . GLN A 1 88 ? 20.841 -2.199 -23.890 1.00 94.81 88 GLN A C 1
ATOM 700 O O . GLN A 1 88 ? 20.264 -3.231 -24.244 1.00 94.81 88 GLN A O 1
ATOM 705 N N . ALA A 1 89 ? 20.625 -1.012 -24.466 1.00 92.25 89 ALA A N 1
ATOM 706 C CA . ALA A 1 89 ? 19.725 -0.797 -25.597 1.00 92.25 89 ALA A CA 1
ATOM 707 C C . ALA A 1 89 ? 20.161 -1.575 -26.842 1.00 92.25 89 ALA A C 1
ATOM 709 O O . ALA A 1 89 ? 19.368 -2.328 -27.408 1.00 92.25 89 ALA A O 1
ATOM 710 N N . GLU A 1 90 ? 21.434 -1.474 -27.224 1.00 91.50 90 GLU A N 1
ATOM 711 C CA . GLU A 1 90 ? 21.972 -2.212 -28.368 1.00 91.50 90 GLU A CA 1
ATOM 712 C C . GLU A 1 90 ? 21.824 -3.728 -28.177 1.00 91.50 90 GLU A C 1
ATOM 714 O O . GLU A 1 90 ? 21.358 -4.438 -29.073 1.00 91.50 90 GLU A O 1
ATOM 719 N N . ARG A 1 91 ? 22.144 -4.233 -26.978 1.00 91.88 91 ARG A N 1
ATOM 720 C CA . ARG A 1 91 ? 21.991 -5.653 -26.649 1.00 91.88 91 ARG A CA 1
ATOM 721 C C . ARG A 1 91 ? 20.544 -6.119 -26.755 1.00 91.88 91 ARG A C 1
ATOM 723 O O . ARG A 1 91 ? 20.310 -7.207 -27.274 1.00 91.88 91 ARG A O 1
ATOM 730 N N . ARG A 1 92 ? 19.591 -5.325 -26.262 1.00 91.44 92 ARG A N 1
ATOM 731 C CA . ARG A 1 92 ? 18.162 -5.654 -26.327 1.00 91.44 92 ARG A CA 1
ATOM 732 C C . ARG A 1 92 ? 17.644 -5.754 -27.749 1.00 91.44 92 ARG A C 1
ATOM 734 O O . ARG A 1 92 ? 16.878 -6.669 -28.030 1.00 91.44 92 ARG A O 1
ATOM 741 N N . ARG A 1 93 ? 18.044 -4.830 -28.628 1.00 89.88 93 ARG A N 1
ATOM 742 C CA . ARG A 1 93 ? 17.587 -4.813 -30.025 1.00 89.88 93 ARG A CA 1
ATOM 743 C C . ARG A 1 93 ? 17.858 -6.155 -30.697 1.00 89.88 93 ARG A C 1
ATOM 745 O O . ARG A 1 93 ? 16.962 -6.700 -31.321 1.00 89.88 93 ARG A O 1
ATOM 752 N N . ARG A 1 94 ? 19.022 -6.766 -30.446 1.00 90.25 94 ARG A N 1
ATOM 753 C CA . ARG A 1 94 ? 19.381 -8.093 -30.986 1.00 90.25 94 ARG A CA 1
ATOM 754 C C . ARG A 1 94 ? 18.410 -9.222 -30.627 1.00 90.25 94 ARG A C 1
ATOM 756 O O . ARG A 1 94 ? 18.435 -10.249 -31.286 1.00 90.25 94 ARG A O 1
ATOM 763 N N . TYR A 1 95 ? 17.578 -9.070 -29.598 1.00 91.56 95 TYR A N 1
ATOM 764 C CA . TYR A 1 95 ? 16.586 -10.081 -29.228 1.00 91.56 95 TYR A CA 1
ATOM 765 C C . TYR A 1 95 ? 15.342 -10.081 -30.117 1.00 91.56 95 TYR A C 1
ATOM 767 O O . TYR A 1 95 ? 14.582 -11.045 -30.081 1.00 91.56 95 TYR A O 1
ATOM 775 N N . VAL A 1 96 ? 15.123 -9.010 -30.882 1.00 92.25 96 VAL A N 1
ATOM 776 C CA . VAL A 1 96 ? 13.954 -8.852 -31.755 1.00 92.25 96 VAL A CA 1
ATOM 777 C C . VAL A 1 96 ? 14.312 -8.784 -33.236 1.00 92.25 96 VAL A C 1
ATOM 779 O O . VAL A 1 96 ? 13.424 -8.546 -34.046 1.00 92.25 96 VAL A O 1
ATOM 782 N N . LEU A 1 97 ? 15.587 -8.976 -33.588 1.00 92.88 97 LEU A N 1
ATOM 783 C CA . LEU A 1 97 ? 16.061 -8.956 -34.970 1.00 92.88 97 LEU A CA 1
ATOM 784 C C . LEU A 1 97 ? 16.307 -10.376 -35.494 1.00 92.88 97 LEU A C 1
ATOM 786 O O . LEU A 1 97 ? 16.775 -11.231 -34.741 1.00 92.88 97 LEU A O 1
ATOM 790 N N . ASP A 1 98 ? 16.038 -10.591 -36.779 1.00 91.69 98 ASP A N 1
ATOM 791 C CA . ASP A 1 98 ? 16.403 -11.801 -37.520 1.00 91.69 98 ASP A CA 1
ATOM 792 C C . ASP A 1 98 ? 17.895 -11.812 -37.931 1.00 91.69 98 ASP A C 1
ATOM 794 O O . ASP A 1 98 ? 18.692 -10.948 -37.543 1.00 91.69 98 ASP A O 1
ATOM 798 N N . GLY A 1 99 ? 18.295 -12.825 -38.710 1.00 87.69 99 GLY A N 1
ATOM 799 C CA . GLY A 1 99 ? 19.666 -12.974 -39.211 1.00 87.69 99 GLY A CA 1
ATOM 800 C C . GLY A 1 99 ? 20.084 -11.890 -40.211 1.00 87.69 99 GLY A C 1
ATOM 801 O O . GLY A 1 99 ? 21.277 -11.636 -40.383 1.00 87.69 99 GLY A O 1
ATOM 802 N N . GLU A 1 100 ? 19.112 -11.233 -40.837 1.00 90.31 100 GLU A N 1
ATOM 803 C CA . GLU A 1 100 ? 19.266 -10.132 -41.782 1.00 90.31 100 GLU A CA 1
ATOM 804 C C . GLU A 1 100 ? 19.249 -8.755 -41.089 1.00 90.31 100 GLU A C 1
ATOM 806 O O . GLU A 1 100 ? 19.548 -7.738 -41.722 1.00 90.31 100 GLU A O 1
ATOM 811 N N . GLY A 1 101 ? 18.957 -8.713 -39.786 1.00 88.44 101 GLY A N 1
ATOM 812 C CA . GLY A 1 101 ? 18.898 -7.498 -38.979 1.00 88.44 101 GLY A CA 1
ATOM 813 C C . GLY A 1 101 ? 17.566 -6.747 -39.066 1.00 88.44 101 GLY A C 1
ATOM 814 O O . GLY A 1 101 ? 17.513 -5.583 -38.664 1.00 88.44 101 GLY A O 1
ATOM 815 N N . ALA A 1 102 ? 16.505 -7.371 -39.581 1.00 91.50 102 ALA A N 1
ATOM 816 C CA . ALA A 1 102 ? 15.150 -6.829 -39.593 1.00 91.50 102 ALA A CA 1
ATOM 817 C C . ALA A 1 102 ? 14.360 -7.281 -38.357 1.00 91.50 102 ALA A C 1
ATOM 819 O O . ALA A 1 102 ? 14.636 -8.320 -37.768 1.00 91.50 102 ALA A O 1
ATOM 820 N N . VAL A 1 103 ? 13.378 -6.479 -37.932 1.00 91.88 103 VAL A N 1
ATOM 821 C CA . VAL A 1 103 ? 12.537 -6.823 -36.776 1.00 91.88 103 VAL A CA 1
ATOM 822 C C . VAL A 1 103 ? 11.670 -8.036 -37.109 1.00 91.88 103 VAL A C 1
ATOM 824 O O . VAL A 1 103 ? 10.845 -7.984 -38.020 1.00 91.88 103 VAL A O 1
ATOM 827 N N . GLU A 1 104 ? 11.819 -9.097 -36.324 1.00 94.31 104 GLU A N 1
ATOM 828 C CA . GLU A 1 104 ? 11.055 -10.333 -36.438 1.00 94.31 104 GLU A CA 1
ATOM 829 C C . GLU A 1 104 ? 9.973 -10.385 -35.360 1.00 94.31 104 GLU A C 1
ATOM 831 O O . GLU A 1 104 ? 10.256 -10.238 -34.168 1.00 94.31 104 GLU A O 1
ATOM 836 N N . HIS A 1 105 ? 8.728 -10.636 -35.762 1.00 92.12 105 HIS A N 1
ATOM 837 C CA . HIS A 1 105 ? 7.629 -10.874 -34.832 1.00 92.12 105 HIS A CA 1
ATOM 838 C C . HIS A 1 105 ? 7.561 -12.351 -34.441 1.00 92.12 105 HIS A C 1
ATOM 840 O O . HIS A 1 105 ? 7.302 -13.206 -35.285 1.00 92.12 105 HIS A O 1
ATOM 846 N N . ASP A 1 106 ? 7.707 -12.633 -33.147 1.00 95.69 106 ASP A N 1
ATOM 847 C CA . ASP A 1 106 ? 7.599 -13.978 -32.583 1.00 95.69 106 ASP A CA 1
ATOM 848 C C . ASP A 1 106 ? 6.669 -13.938 -31.368 1.00 95.69 106 ASP A C 1
ATOM 850 O O . ASP A 1 106 ? 7.019 -13.453 -30.292 1.00 95.69 106 ASP A O 1
ATOM 854 N N . THR A 1 107 ? 5.468 -14.495 -31.527 1.00 95.88 107 THR A N 1
ATOM 855 C CA . THR A 1 107 ? 4.442 -14.496 -30.477 1.00 95.88 107 THR A CA 1
ATOM 856 C C . THR A 1 107 ? 4.886 -15.222 -29.206 1.00 95.88 107 THR A C 1
ATOM 858 O O . THR A 1 107 ? 4.529 -14.797 -28.104 1.00 95.88 107 THR A O 1
ATOM 861 N N . GLN A 1 108 ? 5.649 -16.311 -29.321 1.00 96.50 108 GLN A N 1
ATOM 862 C CA . GLN A 1 108 ? 6.106 -17.066 -28.158 1.00 96.50 108 GLN A CA 1
ATOM 863 C C . GLN A 1 108 ? 7.141 -16.254 -27.377 1.00 96.50 108 GLN A C 1
ATOM 865 O O . GLN A 1 108 ? 7.005 -16.081 -26.161 1.00 96.50 108 GLN A O 1
ATOM 870 N N . ARG A 1 109 ? 8.148 -15.722 -28.074 1.00 95.31 109 ARG A N 1
ATOM 871 C CA . ARG A 1 109 ? 9.188 -14.868 -27.491 1.00 95.31 109 ARG A CA 1
ATOM 872 C C . ARG A 1 109 ? 8.592 -13.613 -26.852 1.00 95.31 109 ARG A C 1
ATOM 874 O O . ARG A 1 109 ? 8.891 -13.315 -25.695 1.00 95.31 109 ARG A O 1
ATOM 881 N N . ASP A 1 110 ? 7.712 -12.918 -27.564 1.00 94.62 110 ASP A N 1
ATOM 882 C CA . ASP A 1 110 ? 7.117 -11.656 -27.115 1.00 94.62 110 ASP A CA 1
ATOM 883 C C . ASP A 1 110 ? 6.220 -11.865 -25.878 1.00 94.62 110 ASP A C 1
ATOM 885 O O . ASP A 1 110 ? 6.205 -11.041 -24.957 1.00 94.62 110 ASP A O 1
ATOM 889 N N . THR A 1 111 ? 5.547 -13.021 -25.789 1.00 96.38 111 THR A N 1
ATOM 890 C CA . THR A 1 111 ? 4.813 -13.437 -24.581 1.00 96.38 111 THR A CA 1
ATOM 891 C C . THR A 1 111 ? 5.758 -13.627 -23.393 1.00 96.38 111 THR A C 1
ATOM 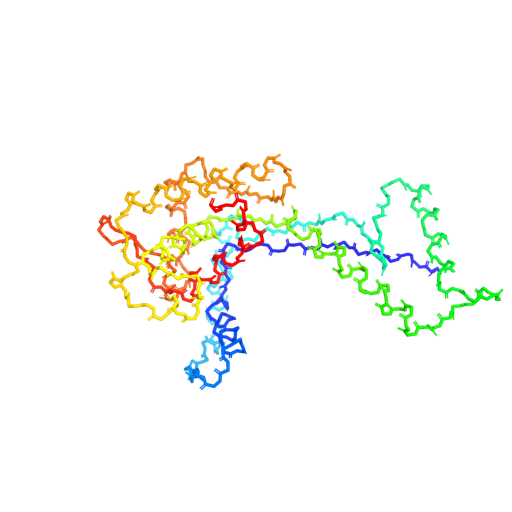893 O O . THR A 1 111 ? 5.478 -13.149 -22.293 1.00 96.38 111 THR A O 1
ATOM 896 N N . ILE A 1 112 ? 6.904 -14.289 -23.591 1.00 96.62 112 ILE A N 1
ATOM 897 C CA . ILE A 1 112 ? 7.907 -14.476 -22.530 1.00 96.62 112 ILE A CA 1
ATOM 898 C C . ILE A 1 112 ? 8.436 -13.123 -22.043 1.00 96.62 112 ILE A C 1
ATOM 900 O O . ILE A 1 112 ? 8.560 -12.915 -20.837 1.00 96.62 112 ILE A O 1
ATOM 904 N N . TYR A 1 113 ? 8.733 -12.199 -22.953 1.00 95.69 113 TYR A N 1
ATOM 905 C CA . TYR A 1 113 ? 9.243 -10.870 -22.608 1.00 95.69 113 TYR A CA 1
ATOM 906 C C . TYR A 1 113 ? 8.225 -10.034 -21.842 1.00 95.69 113 TYR A C 1
ATOM 908 O O . TYR A 1 113 ? 8.563 -9.446 -20.815 1.00 95.69 113 TYR A O 1
ATOM 916 N N . THR A 1 114 ? 6.965 -10.071 -22.269 1.00 94.69 114 THR A N 1
ATOM 917 C CA . THR A 1 114 ? 5.876 -9.389 -21.565 1.00 94.69 114 THR A CA 1
ATOM 918 C C . THR A 1 114 ? 5.671 -9.970 -20.162 1.00 94.69 114 THR A C 1
ATOM 920 O O . THR A 1 114 ? 5.518 -9.218 -19.202 1.00 94.69 114 THR A O 1
ATOM 923 N N . ASN A 1 115 ? 5.752 -11.296 -20.003 1.00 96.88 115 ASN A N 1
ATOM 924 C CA . ASN A 1 115 ? 5.673 -11.945 -18.690 1.00 96.88 115 ASN A CA 1
ATOM 925 C C . ASN A 1 115 ? 6.851 -11.571 -17.779 1.00 96.88 115 ASN A C 1
ATOM 927 O O . ASN A 1 115 ? 6.663 -11.377 -16.580 1.00 96.88 115 ASN A O 1
ATOM 931 N N . ARG A 1 116 ? 8.065 -11.436 -18.328 1.00 96.88 116 ARG A N 1
ATOM 932 C CA . ARG A 1 116 ? 9.231 -10.967 -17.562 1.00 96.88 116 ARG A CA 1
ATOM 933 C C . ARG A 1 116 ? 9.052 -9.536 -17.076 1.00 96.88 116 ARG A C 1
ATOM 935 O O . ARG A 1 116 ? 9.287 -9.277 -15.899 1.00 96.88 116 ARG A O 1
ATOM 942 N N . LEU A 1 117 ? 8.587 -8.639 -17.947 1.00 96.25 117 LEU A N 1
ATOM 943 C CA . LEU A 1 117 ? 8.241 -7.276 -17.555 1.00 96.25 117 LEU A CA 1
ATOM 944 C C . LEU A 1 117 ? 7.177 -7.277 -16.450 1.00 96.25 117 LEU A C 1
ATOM 946 O O . LEU A 1 117 ? 7.367 -6.627 -15.429 1.00 96.25 117 LEU A O 1
ATOM 950 N N . ALA A 1 118 ? 6.096 -8.045 -16.610 1.00 96.06 118 ALA A N 1
ATOM 951 C CA . ALA A 1 118 ? 5.046 -8.145 -15.599 1.00 96.06 118 ALA A CA 1
ATOM 952 C C . ALA A 1 118 ? 5.595 -8.592 -14.233 1.00 96.06 118 ALA A C 1
ATOM 954 O O . ALA A 1 118 ? 5.292 -7.963 -13.221 1.00 96.06 118 ALA A O 1
ATOM 955 N N . ASN A 1 119 ? 6.453 -9.615 -14.202 1.00 95.81 119 ASN A N 1
ATOM 956 C CA . ASN A 1 119 ? 7.078 -10.085 -12.964 1.00 95.81 119 ASN A CA 1
ATOM 957 C C . ASN A 1 119 ? 7.982 -9.021 -12.330 1.00 95.81 119 ASN A C 1
ATOM 959 O O . ASN A 1 119 ? 7.863 -8.776 -11.133 1.00 95.81 119 ASN A O 1
ATOM 963 N N . ALA A 1 120 ? 8.810 -8.331 -13.121 1.00 95.19 120 ALA A N 1
ATOM 964 C CA . ALA A 1 120 ? 9.657 -7.249 -12.618 1.00 95.19 120 ALA A CA 1
ATOM 965 C C . ALA A 1 120 ? 8.827 -6.121 -11.977 1.00 95.19 120 ALA A C 1
ATOM 967 O O . ALA A 1 120 ? 9.181 -5.600 -10.920 1.00 95.19 120 ALA A O 1
ATOM 968 N N . LEU A 1 121 ? 7.683 -5.773 -12.578 1.00 94.06 121 LEU A N 1
ATOM 969 C CA . LEU A 1 121 ? 6.763 -4.774 -12.026 1.00 94.06 121 LEU A CA 1
ATOM 970 C C . LEU A 1 121 ? 6.103 -5.256 -10.723 1.00 94.06 121 LEU A C 1
ATOM 972 O O . LEU A 1 121 ? 5.981 -4.476 -9.779 1.00 94.06 121 LEU A O 1
ATOM 976 N N . LEU A 1 122 ? 5.697 -6.529 -10.651 1.00 92.81 122 LEU A N 1
ATOM 977 C CA . LEU A 1 122 ? 5.101 -7.125 -9.449 1.00 92.81 122 LEU A CA 1
ATOM 978 C C . LEU A 1 122 ? 6.098 -7.202 -8.286 1.00 92.81 122 LEU A C 1
ATOM 980 O O . LEU A 1 122 ? 5.730 -6.899 -7.153 1.00 92.81 122 LEU A O 1
ATOM 984 N N . GLU A 1 123 ? 7.351 -7.560 -8.559 1.00 91.25 123 GLU A N 1
ATOM 985 C CA . GLU A 1 123 ? 8.430 -7.604 -7.564 1.00 91.25 123 GLU A CA 1
ATOM 986 C C . GLU A 1 123 ? 8.805 -6.207 -7.055 1.00 91.25 123 GLU A C 1
ATOM 988 O O . GLU A 1 123 ? 9.076 -6.020 -5.868 1.00 91.25 123 GLU A O 1
ATOM 993 N N . ALA A 1 124 ? 8.787 -5.208 -7.939 1.00 91.50 124 ALA A N 1
ATOM 994 C CA . ALA A 1 124 ? 9.083 -3.822 -7.602 1.00 91.50 124 ALA A CA 1
ATOM 995 C C . ALA A 1 124 ? 7.961 -3.145 -6.797 1.00 91.50 124 ALA A C 1
ATOM 997 O O . ALA A 1 124 ? 8.224 -2.263 -5.976 1.00 91.50 124 ALA A O 1
ATOM 998 N N . TRP A 1 125 ? 6.703 -3.533 -7.024 1.00 91.94 125 TRP A N 1
ATOM 999 C CA . TRP A 1 125 ? 5.537 -2.831 -6.489 1.00 91.94 125 TRP A CA 1
ATOM 1000 C C . TRP A 1 125 ? 5.538 -2.637 -4.956 1.00 91.94 125 TRP A C 1
ATOM 1002 O O . TRP A 1 125 ? 5.297 -1.500 -4.531 1.00 91.94 125 TRP A O 1
ATOM 1012 N N . PRO A 1 126 ? 5.850 -3.648 -4.110 1.00 92.31 126 PRO A N 1
ATOM 1013 C CA . PRO A 1 126 ? 5.885 -3.478 -2.655 1.00 92.31 126 PRO A CA 1
ATOM 1014 C C . PRO A 1 126 ? 6.833 -2.364 -2.205 1.00 92.31 126 PRO A C 1
ATOM 1016 O O . PRO A 1 126 ? 6.456 -1.549 -1.361 1.00 92.31 126 PRO A O 1
ATOM 1019 N N . ARG A 1 127 ? 8.012 -2.261 -2.837 1.00 92.62 127 ARG A N 1
ATOM 1020 C CA . ARG A 1 127 ? 9.046 -1.267 -2.512 1.00 92.62 127 ARG A CA 1
ATOM 1021 C C . ARG A 1 127 ? 8.547 0.166 -2.657 1.00 92.62 127 ARG A C 1
ATOM 1023 O O . ARG A 1 127 ? 8.900 1.020 -1.853 1.00 92.62 127 ARG A O 1
ATOM 1030 N N . TYR A 1 128 ? 7.694 0.409 -3.647 1.00 92.44 128 TYR A N 1
ATOM 1031 C CA . TYR A 1 128 ? 7.123 1.727 -3.931 1.00 92.44 128 TYR A CA 1
ATOM 1032 C C . TYR A 1 128 ? 5.716 1.908 -3.344 1.00 92.44 128 TYR A C 1
ATOM 1034 O O . TYR A 1 128 ? 5.073 2.935 -3.562 1.00 92.44 128 TYR A O 1
ATOM 1042 N N . SER A 1 129 ? 5.207 0.927 -2.594 1.00 92.44 129 SER A N 1
ATOM 1043 C CA . SER A 1 129 ? 3.949 1.068 -1.862 1.00 92.44 129 SER A CA 1
ATOM 1044 C C . SER A 1 129 ? 4.101 2.040 -0.690 1.00 92.44 129 SER A C 1
ATOM 1046 O O . SER A 1 129 ? 5.193 2.232 -0.154 1.00 92.44 129 SER A O 1
ATOM 1048 N N . HIS A 1 130 ? 3.003 2.687 -0.294 1.00 93.38 130 HIS A N 1
ATOM 1049 C CA . HIS A 1 130 ? 2.999 3.616 0.829 1.00 93.38 130 HIS A CA 1
ATOM 1050 C C . HIS A 1 130 ? 1.953 3.199 1.868 1.00 93.38 130 HIS A C 1
ATOM 1052 O O . HIS A 1 130 ? 0.748 3.312 1.637 1.00 93.38 130 HIS A O 1
ATOM 1058 N N . ALA A 1 131 ? 2.420 2.772 3.040 1.00 94.69 131 ALA A N 1
ATOM 1059 C CA . ALA A 1 131 ? 1.582 2.434 4.180 1.00 94.69 131 ALA A CA 1
ATOM 1060 C C . ALA A 1 131 ? 1.017 3.698 4.845 1.00 94.69 131 ALA A C 1
ATOM 1062 O O . ALA A 1 131 ? 1.760 4.544 5.352 1.00 94.69 131 ALA A O 1
ATOM 1063 N N . MET A 1 132 ? -0.311 3.819 4.853 1.00 93.88 132 MET A N 1
ATOM 1064 C CA . MET A 1 132 ? -1.027 4.980 5.388 1.00 93.88 132 MET A CA 1
ATOM 1065 C C . MET A 1 132 ? -1.809 4.638 6.657 1.00 93.88 132 MET A C 1
ATOM 1067 O O . MET A 1 132 ? -2.131 3.477 6.913 1.00 93.88 132 MET A O 1
ATOM 1071 N N . VAL A 1 133 ? -2.178 5.663 7.433 1.00 94.81 133 VAL A N 1
ATOM 1072 C CA . VAL A 1 133 ? -2.872 5.499 8.726 1.00 94.81 133 VAL A CA 1
ATOM 1073 C C . VAL A 1 133 ? -4.152 4.661 8.629 1.00 94.81 133 VAL A C 1
ATOM 1075 O O . VAL A 1 133 ? -4.407 3.831 9.497 1.00 94.81 133 VAL A O 1
ATOM 1078 N N . THR A 1 134 ? -4.932 4.810 7.552 1.00 94.06 134 THR A N 1
ATOM 1079 C CA . THR A 1 134 ? -6.157 4.029 7.320 1.00 94.06 134 THR A CA 1
ATOM 1080 C C . THR A 1 134 ? -5.858 2.563 7.024 1.00 94.06 134 THR A C 1
ATOM 1082 O O . THR A 1 134 ? -6.582 1.691 7.499 1.00 94.06 134 THR A O 1
ATOM 1085 N N . HIS A 1 135 ? -4.780 2.275 6.289 1.00 95.56 135 HIS A N 1
ATOM 1086 C CA . HIS A 1 135 ? -4.362 0.904 5.984 1.00 95.56 135 HIS A CA 1
ATOM 1087 C C . HIS A 1 135 ? -3.904 0.194 7.256 1.00 95.56 135 HIS A C 1
ATOM 1089 O O . HIS A 1 135 ? -4.364 -0.903 7.549 1.00 95.56 135 HIS A O 1
ATOM 1095 N N . VAL A 1 136 ? -3.052 0.859 8.041 1.00 97.38 136 VAL A N 1
ATOM 1096 C CA . VAL A 1 136 ? -2.474 0.322 9.281 1.00 97.38 136 VAL A CA 1
ATOM 1097 C C . VAL A 1 136 ? -3.545 0.074 10.340 1.00 97.38 136 VAL A C 1
ATOM 1099 O O . VAL A 1 136 ? -3.591 -1.005 10.930 1.00 97.38 136 VAL A O 1
ATOM 1102 N N . ALA A 1 137 ? -4.451 1.035 10.543 1.00 97.12 137 ALA A N 1
ATOM 1103 C CA . ALA A 1 137 ? -5.552 0.884 11.489 1.00 97.12 137 ALA A CA 1
ATOM 1104 C C . ALA A 1 137 ? -6.502 -0.259 11.089 1.00 97.12 137 ALA A C 1
ATOM 1106 O O . ALA A 1 137 ? -6.853 -1.094 11.924 1.00 97.12 137 ALA A O 1
ATOM 1107 N N . ALA A 1 138 ? -6.884 -0.334 9.808 1.00 97.00 138 ALA A N 1
ATOM 1108 C CA . ALA A 1 138 ? -7.735 -1.410 9.304 1.00 97.00 138 ALA A CA 1
ATOM 1109 C C . ALA A 1 138 ? -7.054 -2.782 9.409 1.00 97.00 138 ALA A C 1
ATOM 1111 O O . ALA A 1 138 ? -7.691 -3.747 9.821 1.00 97.00 138 ALA A O 1
ATOM 1112 N N . PHE A 1 139 ? -5.756 -2.866 9.106 1.00 97.88 139 PHE A N 1
ATOM 1113 C CA . PHE A 1 139 ? -4.973 -4.094 9.235 1.00 97.88 139 PHE A CA 1
ATOM 1114 C C . PHE A 1 139 ? -4.936 -4.605 10.679 1.00 97.88 139 PHE A C 1
ATOM 1116 O O . PHE A 1 139 ? -5.258 -5.767 10.925 1.00 97.88 139 PHE A O 1
ATOM 1123 N N . ALA A 1 140 ? -4.647 -3.727 11.644 1.00 98.12 140 ALA A N 1
ATOM 1124 C CA . ALA A 1 140 ? -4.657 -4.078 13.062 1.00 98.12 140 ALA A CA 1
ATOM 1125 C C . ALA A 1 140 ? -6.046 -4.542 13.539 1.00 98.12 140 ALA A C 1
ATOM 1127 O O . ALA A 1 140 ? -6.159 -5.559 14.226 1.00 98.12 140 ALA A O 1
ATOM 1128 N N . ALA A 1 141 ? -7.112 -3.836 13.145 1.00 97.88 141 ALA A N 1
ATOM 1129 C CA . ALA A 1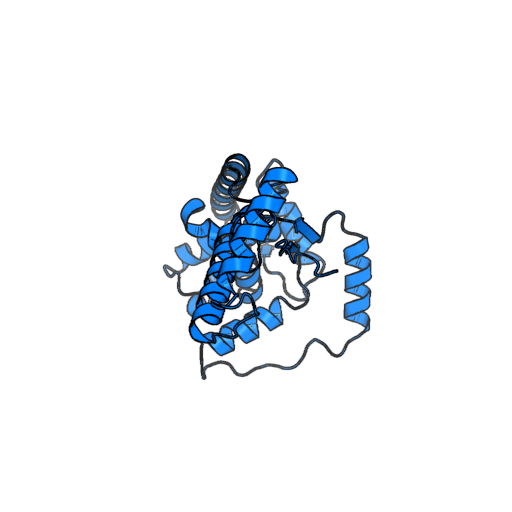 141 ? -8.480 -4.218 13.496 1.00 97.88 141 ALA A CA 1
ATOM 1130 C C . ALA A 1 141 ? -8.868 -5.572 12.892 1.00 97.88 141 ALA A C 1
ATOM 1132 O O . ALA A 1 141 ? -9.513 -6.386 13.552 1.00 97.88 141 ALA A O 1
ATOM 1133 N N . TRP A 1 142 ? -8.458 -5.826 11.650 1.00 97.62 142 TRP A N 1
ATOM 1134 C CA . TRP A 1 142 ? -8.725 -7.083 10.970 1.00 97.62 142 TRP A CA 1
ATOM 1135 C C . TRP A 1 142 ? -8.016 -8.262 11.645 1.00 97.62 142 TRP A C 1
ATOM 1137 O O . TRP A 1 142 ? -8.643 -9.293 11.858 1.00 97.62 142 TRP A O 1
ATOM 1147 N N . GLN A 1 143 ? -6.768 -8.092 12.096 1.00 96.94 143 GLN A N 1
ATOM 1148 C CA . GLN A 1 143 ? -6.071 -9.109 12.896 1.00 96.94 143 GLN A CA 1
ATOM 1149 C C . GLN A 1 143 ? -6.760 -9.373 14.247 1.00 96.94 143 GLN A C 1
ATOM 1151 O O . GLN A 1 143 ? -6.798 -10.513 14.712 1.00 96.94 143 GLN A O 1
ATOM 1156 N N . CYS A 1 144 ? -7.327 -8.345 14.894 1.00 97.00 144 CYS A N 1
ATOM 1157 C CA . CYS A 1 144 ? -8.167 -8.547 16.081 1.00 97.00 144 CYS A CA 1
ATOM 1158 C C . CYS A 1 144 ? -9.405 -9.393 15.746 1.00 97.00 144 CYS A C 1
ATOM 1160 O O . CYS A 1 144 ? -9.738 -10.307 16.499 1.00 97.00 144 CYS A O 1
ATOM 1162 N N . LEU A 1 145 ? -10.050 -9.130 14.605 1.00 97.12 145 LEU A N 1
ATOM 1163 C CA . LEU A 1 145 ? -11.224 -9.875 14.153 1.00 97.12 145 LEU A CA 1
ATOM 1164 C C . LEU A 1 145 ? -10.903 -11.338 13.821 1.00 97.12 145 LEU A C 1
ATOM 1166 O O . LEU A 1 145 ? -11.642 -12.228 14.237 1.00 97.12 145 LEU A O 1
ATOM 1170 N N . GLU A 1 146 ? -9.804 -11.589 13.107 1.00 96.00 146 GLU A N 1
ATOM 1171 C CA . GLU A 1 146 ? -9.331 -12.939 12.770 1.00 96.00 146 GLU A CA 1
ATOM 1172 C C . GLU A 1 146 ? -9.144 -13.788 14.037 1.00 96.00 146 GLU A C 1
ATOM 1174 O O . GLU A 1 146 ? -9.574 -14.942 14.089 1.00 96.00 146 GLU A O 1
ATOM 1179 N N . ARG A 1 147 ? -8.582 -13.192 15.098 1.00 94.81 147 ARG A N 1
ATOM 1180 C CA . ARG A 1 147 ? -8.386 -13.851 16.400 1.00 94.81 147 ARG A CA 1
ATOM 1181 C C . ARG A 1 147 ? -9.681 -14.087 17.161 1.00 94.81 147 ARG A C 1
ATOM 1183 O O . ARG A 1 147 ? -9.876 -15.184 17.669 1.00 94.81 147 ARG A O 1
ATOM 1190 N N . GLU A 1 148 ? -10.556 -13.086 17.225 1.00 94.56 148 GLU A N 1
ATOM 1191 C CA . GLU A 1 148 ? -11.852 -13.191 17.908 1.00 94.56 148 GLU A CA 1
ATOM 1192 C C . GLU A 1 148 ? -12.745 -14.265 17.263 1.00 94.56 148 GLU A C 1
ATOM 1194 O O . GLU A 1 148 ? -13.480 -14.986 17.937 1.00 94.56 148 GLU A O 1
ATOM 1199 N N . VAL A 1 149 ? -12.678 -14.398 15.935 1.00 94.44 149 VAL A N 1
ATOM 1200 C CA . VAL A 1 149 ? -13.500 -15.346 15.169 1.00 94.44 149 VAL A CA 1
ATOM 1201 C C . VAL A 1 149 ? -12.826 -16.713 15.020 1.00 94.44 149 VAL A C 1
ATOM 1203 O O . VAL A 1 149 ? -13.531 -17.708 14.821 1.00 94.44 149 VAL A O 1
ATOM 1206 N N . GLY A 1 150 ? -11.495 -16.775 15.114 1.00 94.56 150 GLY A N 1
ATOM 1207 C CA . GLY A 1 150 ? -10.697 -17.981 14.885 1.00 94.56 150 GLY A CA 1
ATOM 1208 C C . GLY A 1 150 ? -10.668 -18.403 13.414 1.00 94.56 150 GLY A C 1
ATOM 1209 O O . GLY A 1 150 ? -10.779 -19.590 13.114 1.00 94.56 150 GLY A O 1
ATOM 1210 N N . SER A 1 151 ? -10.618 -17.438 12.494 1.00 92.19 151 SER A N 1
ATOM 1211 C CA . SER A 1 151 ? -10.664 -17.671 11.046 1.00 92.19 151 SER A CA 1
ATOM 1212 C C . SER A 1 151 ? -9.951 -16.547 10.309 1.00 92.19 151 SER A C 1
ATOM 1214 O O . SER A 1 151 ? -10.129 -15.387 10.662 1.00 92.19 151 SER A O 1
ATOM 1216 N N . ASP A 1 152 ? -9.227 -16.885 9.251 1.00 91.06 152 ASP A N 1
ATOM 1217 C CA . ASP A 1 152 ? -8.622 -15.959 8.287 1.00 91.06 152 ASP A CA 1
ATOM 1218 C C . ASP A 1 152 ? -9.461 -15.800 7.003 1.00 91.06 152 ASP A C 1
ATOM 1220 O O . ASP A 1 152 ? -9.250 -14.853 6.248 1.00 91.06 152 ASP A O 1
ATOM 1224 N N . ASP A 1 153 ? -10.452 -16.678 6.782 1.00 88.06 153 ASP A N 1
ATOM 1225 C CA . ASP A 1 153 ? -11.393 -16.590 5.655 1.00 88.06 153 ASP A CA 1
ATOM 1226 C C . ASP A 1 153 ? -12.131 -15.230 5.606 1.00 88.06 153 ASP A C 1
ATOM 1228 O O . ASP A 1 153 ? -13.035 -14.976 6.419 1.00 88.06 153 ASP A O 1
ATOM 1232 N N . PRO A 1 154 ? -11.831 -14.367 4.617 1.00 86.25 154 PRO A N 1
ATOM 1233 C CA . PRO A 1 154 ? -12.417 -13.040 4.540 1.00 86.25 154 PRO A CA 1
ATOM 1234 C C . PRO A 1 154 ? -13.930 -13.065 4.305 1.00 86.25 154 PRO A C 1
ATOM 1236 O O . PRO A 1 154 ? -14.630 -12.195 4.824 1.00 86.25 154 PRO A O 1
ATOM 1239 N N . PHE A 1 155 ? -14.471 -14.072 3.608 1.00 83.56 155 PHE A N 1
ATOM 1240 C CA . PHE A 1 155 ? -15.911 -14.169 3.334 1.00 83.56 155 PHE A CA 1
ATOM 1241 C C . PHE A 1 155 ? -16.718 -14.430 4.600 1.00 83.56 155 PHE A C 1
ATOM 1243 O O . PHE A 1 155 ? -17.849 -13.950 4.745 1.00 83.56 155 PHE A O 1
ATOM 1250 N N . ARG A 1 156 ? -16.127 -15.177 5.533 1.00 87.06 156 ARG A N 1
ATOM 1251 C CA . ARG A 1 156 ? -16.688 -15.377 6.864 1.00 87.06 156 ARG A CA 1
ATOM 1252 C C . ARG A 1 156 ? -16.601 -14.093 7.681 1.00 87.06 156 ARG A C 1
ATOM 1254 O O . ARG A 1 156 ? -17.605 -13.687 8.264 1.00 87.06 156 ARG A O 1
ATOM 1261 N N . LEU A 1 157 ? -15.435 -13.448 7.700 1.00 90.44 157 LEU A N 1
ATOM 1262 C CA . LEU A 1 157 ? -15.157 -12.276 8.537 1.00 90.44 157 LEU A CA 1
ATOM 1263 C C . LEU A 1 157 ? -16.018 -11.060 8.164 1.00 90.44 157 LEU A C 1
AT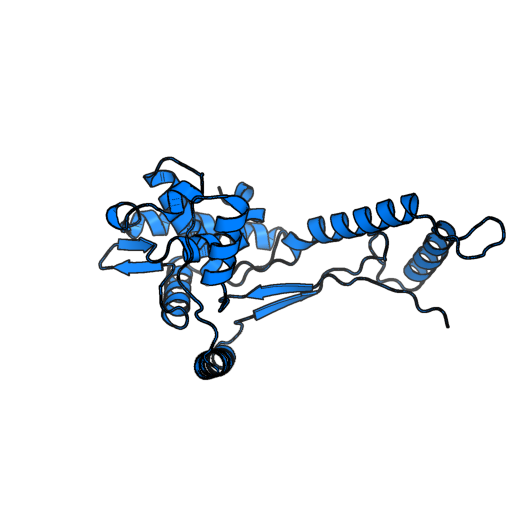OM 1265 O O . LEU A 1 157 ? -16.547 -10.393 9.056 1.00 90.44 157 LEU A O 1
ATOM 1269 N N . VAL A 1 158 ? -16.268 -10.816 6.869 1.00 90.00 158 VAL A N 1
ATOM 1270 C CA . VAL A 1 158 ? -17.129 -9.698 6.428 1.00 90.00 158 VAL A CA 1
ATOM 1271 C C . VAL A 1 158 ? -18.600 -9.841 6.836 1.00 90.00 158 VAL A C 1
ATOM 1273 O O . VAL A 1 158 ? -19.340 -8.861 6.814 1.00 90.00 158 VAL A O 1
ATOM 1276 N N . ARG A 1 159 ? -19.049 -11.041 7.224 1.00 87.12 159 ARG A N 1
ATOM 1277 C CA . ARG A 1 159 ? -20.444 -11.326 7.615 1.00 87.12 159 ARG A CA 1
ATOM 1278 C C . ARG A 1 159 ? -20.649 -11.406 9.128 1.00 87.12 159 ARG A C 1
ATOM 1280 O O . ARG A 1 159 ? -21.762 -11.657 9.586 1.00 87.12 159 ARG A O 1
ATOM 1287 N N . VAL A 1 160 ? -19.591 -11.220 9.913 1.00 89.50 160 VAL A N 1
ATOM 1288 C CA . VAL A 1 160 ? -19.654 -11.321 11.374 1.00 89.50 160 VAL A CA 1
ATOM 1289 C C . VAL A 1 160 ? -20.587 -10.227 11.928 1.00 89.50 160 VAL A C 1
ATOM 1291 O O . VAL A 1 160 ? -20.547 -9.089 11.457 1.00 89.50 160 VAL A O 1
ATOM 1294 N N . PRO A 1 161 ? -21.454 -10.510 12.915 1.00 89.25 161 PRO A N 1
ATOM 1295 C CA . PRO A 1 161 ? -22.282 -9.479 13.541 1.00 89.25 161 PRO A CA 1
ATOM 1296 C C . PRO A 1 161 ? -21.434 -8.491 14.357 1.00 89.25 161 PRO A C 1
ATOM 1298 O O . PRO A 1 161 ? -20.369 -8.842 14.859 1.00 89.25 161 PRO A O 1
ATOM 1301 N N . GLU A 1 162 ? -21.919 -7.260 14.527 1.00 87.25 162 GLU A N 1
ATOM 1302 C CA . GLU A 1 162 ? -21.189 -6.165 15.193 1.00 87.25 162 GLU A CA 1
ATOM 1303 C C . GLU A 1 162 ? -20.665 -6.526 16.594 1.00 87.25 162 GLU A C 1
ATOM 1305 O O . GLU A 1 162 ? -19.538 -6.178 16.945 1.00 87.25 162 GLU A O 1
ATOM 1310 N N . GLY A 1 163 ? -21.431 -7.303 17.369 1.00 87.38 163 GLY A N 1
ATOM 1311 C CA . GLY A 1 163 ? -21.023 -7.732 18.711 1.00 87.38 163 GLY A CA 1
ATOM 1312 C C . GLY A 1 163 ? -19.713 -8.530 18.744 1.00 87.38 163 GLY A C 1
ATOM 1313 O O . GLY A 1 163 ? -18.996 -8.461 19.731 1.00 87.38 163 GLY A O 1
ATOM 1314 N N . LYS A 1 164 ? -19.363 -9.229 17.655 1.00 90.06 164 LYS A N 1
ATOM 1315 C CA . LYS A 1 164 ? -18.090 -9.963 17.500 1.00 90.06 164 LYS A CA 1
ATOM 1316 C C . LYS A 1 164 ? -17.018 -9.174 16.735 1.00 90.06 164 LYS A C 1
ATOM 1318 O O . LYS A 1 164 ? -15.944 -9.688 16.449 1.00 90.06 164 LYS A O 1
ATOM 1323 N N . ARG A 1 165 ? -17.325 -7.932 16.365 1.00 95.06 165 ARG A N 1
ATOM 1324 C CA . ARG A 1 165 ? -16.437 -6.975 15.687 1.00 95.06 165 ARG A CA 1
ATOM 1325 C C . ARG A 1 165 ? -16.110 -5.769 16.572 1.00 95.06 165 ARG A C 1
ATOM 1327 O O . ARG A 1 165 ? -15.671 -4.734 16.073 1.00 95.06 165 ARG A O 1
ATOM 1334 N N . THR A 1 166 ? -16.371 -5.905 17.868 1.00 96.69 166 THR A N 1
ATOM 1335 C CA . THR A 1 166 ? -16.181 -4.885 18.894 1.00 96.69 166 THR A CA 1
ATOM 1336 C C . THR A 1 166 ? -15.098 -5.357 19.846 1.00 96.69 166 THR A C 1
ATOM 1338 O O . THR A 1 166 ? -15.212 -6.430 20.431 1.00 96.69 166 THR A O 1
ATOM 1341 N N . PHE A 1 167 ? -14.058 -4.550 20.017 1.00 95.75 167 PHE A N 1
ATOM 1342 C CA . PHE A 1 167 ? -12.888 -4.896 20.814 1.00 95.75 167 PHE A CA 1
ATOM 1343 C C . PHE A 1 167 ? -12.669 -3.849 21.904 1.00 95.75 167 PHE A C 1
ATOM 1345 O O . PHE A 1 167 ? -12.784 -2.651 21.619 1.00 95.75 167 PHE A O 1
ATOM 1352 N N . PRO A 1 168 ? -12.273 -4.243 23.126 1.00 97.12 168 PRO A N 1
ATOM 1353 C CA . PRO A 1 168 ? -11.777 -3.285 24.102 1.00 97.12 168 PRO A CA 1
ATOM 1354 C C . PRO A 1 168 ? -10.615 -2.481 23.509 1.00 97.12 168 PRO A C 1
ATOM 1356 O O . PRO A 1 168 ? -9.700 -3.053 22.912 1.00 97.12 168 PRO A O 1
ATOM 1359 N N . GLN A 1 169 ? -10.616 -1.157 23.690 1.00 96.62 169 GLN A N 1
ATOM 1360 C CA . GLN A 1 169 ? -9.626 -0.290 23.044 1.00 96.62 169 GLN A CA 1
ATOM 1361 C C . GLN A 1 169 ? -8.184 -0.691 23.385 1.00 96.62 169 GLN A C 1
ATOM 1363 O O . GLN A 1 169 ? -7.325 -0.623 22.515 1.00 96.62 169 GLN A O 1
ATOM 1368 N N . HIS A 1 170 ? -7.908 -1.153 24.608 1.00 97.00 170 HIS A N 1
ATOM 1369 C CA . HIS A 1 170 ? -6.562 -1.584 24.999 1.00 97.00 170 HIS A CA 1
ATOM 1370 C C . HIS A 1 170 ? -6.054 -2.789 24.184 1.00 97.00 170 HIS A C 1
ATOM 1372 O O . HIS A 1 170 ? -4.899 -2.774 23.768 1.00 97.00 170 HIS A O 1
ATOM 1378 N N . VAL A 1 171 ? -6.919 -3.769 23.885 1.00 97.44 171 VAL A N 1
ATOM 1379 C CA . VAL A 1 171 ? -6.583 -4.948 23.062 1.00 97.44 171 VAL A CA 1
ATOM 1380 C C . VAL A 1 171 ? -6.256 -4.521 21.633 1.00 97.44 171 VAL A C 1
ATOM 1382 O O . VAL A 1 171 ? -5.239 -4.922 21.068 1.00 97.44 171 VAL A O 1
ATOM 1385 N N . TYR A 1 172 ? -7.092 -3.655 21.053 1.00 98.19 172 TYR A N 1
ATOM 1386 C CA . TYR A 1 172 ? -6.838 -3.104 19.724 1.00 98.19 172 TYR A CA 1
ATOM 1387 C C . TYR A 1 172 ? -5.541 -2.280 19.686 1.00 98.19 172 TYR A C 1
ATOM 1389 O O . TYR A 1 172 ? -4.752 -2.412 18.755 1.00 98.19 172 TYR A O 1
ATOM 1397 N N . MET A 1 173 ? -5.291 -1.450 20.702 1.00 98.31 173 MET A N 1
ATOM 1398 C CA . MET A 1 173 ? -4.102 -0.597 20.761 1.00 98.31 173 MET A CA 1
ATOM 1399 C C . MET A 1 173 ? -2.804 -1.397 20.887 1.00 98.31 173 MET A C 1
ATOM 1401 O O . MET A 1 173 ? -1.801 -1.001 20.300 1.00 98.31 173 MET A O 1
ATOM 1405 N N . GLU A 1 174 ? -2.807 -2.520 21.607 1.00 97.94 174 GLU A N 1
ATOM 1406 C CA . GLU A 1 174 ? -1.66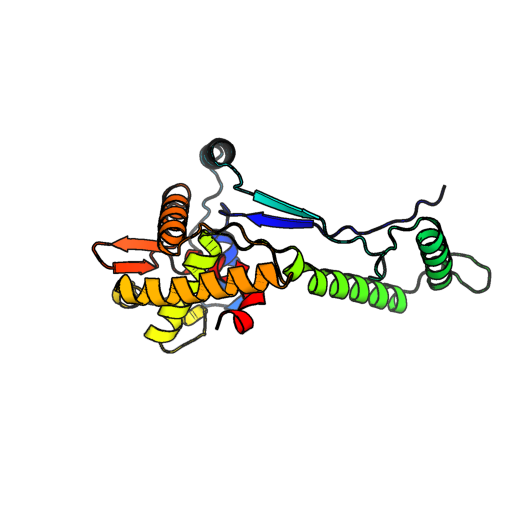1 -3.435 21.653 1.00 97.94 174 GLU A CA 1
ATOM 1407 C C . GLU A 1 174 ? -1.325 -3.971 20.255 1.00 97.94 174 GLU A C 1
ATOM 1409 O O . GLU A 1 174 ? -0.176 -3.905 19.815 1.00 97.94 174 GLU A O 1
ATOM 1414 N N . ARG A 1 175 ? -2.346 -4.421 19.515 1.00 97.81 175 ARG A N 1
ATOM 1415 C CA . ARG A 1 175 ? -2.193 -4.884 18.130 1.00 97.81 175 ARG A CA 1
ATOM 1416 C C . ARG A 1 175 ? -1.738 -3.760 17.201 1.00 97.81 175 ARG A C 1
ATOM 1418 O O . ARG A 1 175 ? -0.818 -3.966 16.417 1.00 97.81 175 ARG A O 1
ATOM 1425 N N . LEU A 1 176 ? -2.330 -2.572 17.312 1.00 98.50 176 LEU A N 1
ATOM 1426 C CA . LEU A 1 176 ? -1.967 -1.421 16.489 1.00 98.50 176 LEU A CA 1
ATOM 1427 C C . LEU A 1 176 ? -0.505 -1.013 16.689 1.00 98.50 176 LEU A C 1
ATOM 1429 O O . LEU A 1 176 ? 0.167 -0.737 15.702 1.00 98.50 176 LEU A O 1
ATOM 1433 N N . ARG A 1 177 ? -0.000 -1.002 17.930 1.00 98.31 177 ARG A N 1
ATOM 1434 C CA . ARG A 1 177 ? 1.417 -0.708 18.209 1.00 98.31 177 ARG A CA 1
ATOM 1435 C C . ARG A 1 177 ? 2.340 -1.688 17.492 1.00 98.31 177 ARG A C 1
ATOM 1437 O O . ARG A 1 177 ? 3.219 -1.244 16.765 1.00 98.31 177 ARG A O 1
ATOM 1444 N N . ALA A 1 178 ? 2.070 -2.990 17.600 1.00 97.44 178 ALA A N 1
ATOM 1445 C CA . ALA A 1 178 ? 2.859 -4.011 16.910 1.00 97.44 178 ALA A CA 1
ATOM 1446 C C . ALA A 1 178 ? 2.880 -3.808 15.382 1.00 97.44 178 ALA A C 1
ATOM 1448 O O . ALA A 1 178 ? 3.939 -3.888 14.762 1.00 97.44 178 ALA A O 1
ATOM 1449 N N . VAL A 1 179 ? 1.730 -3.486 14.774 1.00 98.12 179 VAL A N 1
ATOM 1450 C CA . VAL A 1 179 ? 1.650 -3.218 13.328 1.00 98.12 179 VAL A CA 1
ATOM 1451 C C . VAL A 1 179 ? 2.386 -1.927 12.958 1.00 98.12 179 VAL A C 1
ATOM 1453 O O . VAL A 1 179 ? 3.121 -1.915 11.975 1.00 98.12 179 VAL A O 1
ATOM 1456 N N . VAL A 1 180 ? 2.230 -0.846 13.730 1.00 98.06 180 VAL A N 1
ATOM 1457 C CA . VAL A 1 180 ? 2.944 0.424 13.498 1.00 98.06 180 VAL A CA 1
ATOM 1458 C C . VAL A 1 180 ? 4.457 0.211 13.552 1.00 98.06 180 VAL A C 1
ATOM 1460 O O . VAL A 1 180 ? 5.160 0.667 12.650 1.00 98.06 180 VAL A O 1
ATOM 1463 N N . ASP A 1 181 ? 4.952 -0.513 14.555 1.00 96.94 181 ASP A N 1
ATOM 1464 C CA . ASP A 1 181 ? 6.377 -0.810 14.706 1.00 96.94 181 ASP A CA 1
ATOM 1465 C C . ASP A 1 181 ? 6.895 -1.667 13.543 1.00 96.94 181 ASP A C 1
ATOM 1467 O O . ASP A 1 181 ? 7.937 -1.360 12.959 1.00 96.94 181 ASP A O 1
ATOM 1471 N N . GLY A 1 182 ? 6.140 -2.695 13.143 1.00 97.12 182 GLY A N 1
ATOM 1472 C CA . GLY A 1 182 ? 6.464 -3.535 11.989 1.00 97.12 182 GLY A CA 1
ATOM 1473 C C . GLY A 1 182 ? 6.512 -2.748 10.675 1.00 97.12 182 GLY A C 1
ATOM 1474 O O . GLY A 1 182 ? 7.450 -2.905 9.891 1.00 97.12 182 GLY A O 1
ATOM 1475 N N . VAL A 1 183 ? 5.550 -1.845 10.457 1.00 97.56 183 VAL A N 1
ATOM 1476 C CA . VAL A 1 183 ? 5.505 -0.977 9.271 1.00 97.56 183 VAL A CA 1
ATOM 1477 C C . VAL A 1 183 ? 6.677 -0.003 9.259 1.00 97.56 183 VAL A C 1
ATOM 1479 O O . VAL A 1 183 ? 7.337 0.119 8.227 1.00 97.56 183 VAL A O 1
ATOM 1482 N N . LYS A 1 184 ? 6.973 0.656 10.387 1.00 96.50 184 LYS A N 1
ATOM 1483 C CA . LYS A 1 184 ? 8.119 1.572 10.500 1.00 96.50 184 LYS A CA 1
ATOM 1484 C C . LYS A 1 184 ? 9.438 0.839 10.267 1.00 96.50 184 LYS A C 1
ATOM 1486 O O . LYS A 1 184 ? 10.277 1.329 9.517 1.00 96.50 184 LYS A O 1
ATOM 1491 N N . LYS A 1 185 ? 9.602 -0.359 10.837 1.00 96.50 185 LYS A N 1
ATOM 1492 C CA . LYS A 1 185 ? 10.782 -1.201 10.605 1.00 96.50 185 LYS A CA 1
ATOM 1493 C C . LYS A 1 185 ? 10.929 -1.573 9.131 1.00 96.50 185 LYS A C 1
ATOM 1495 O O . LYS A 1 185 ? 11.995 -1.374 8.565 1.00 96.50 185 LYS A O 1
ATOM 1500 N N . GLY A 1 186 ? 9.870 -2.061 8.486 1.00 96.69 186 GLY A N 1
ATOM 1501 C CA . GLY A 1 186 ? 9.944 -2.411 7.067 1.00 96.69 186 GLY A CA 1
ATOM 1502 C C . GLY A 1 186 ? 10.217 -1.219 6.153 1.00 96.69 186 GLY A C 1
ATOM 1503 O O . GLY A 1 186 ? 10.919 -1.377 5.157 1.00 96.69 186 GLY A O 1
ATOM 1504 N N . ALA A 1 187 ? 9.761 -0.024 6.532 1.00 95.94 187 ALA A N 1
ATOM 1505 C CA . ALA A 1 187 ? 10.115 1.197 5.822 1.00 95.94 187 ALA A CA 1
ATOM 1506 C C . ALA A 1 187 ? 11.602 1.558 5.974 1.00 95.94 187 ALA A C 1
ATOM 1508 O O . ALA A 1 187 ? 12.244 1.920 4.990 1.00 95.94 187 ALA A O 1
ATOM 1509 N N . LEU A 1 188 ? 12.175 1.403 7.174 1.00 95.88 188 LEU A N 1
ATOM 1510 C CA . LEU A 1 188 ? 13.618 1.572 7.403 1.00 95.88 188 LEU A CA 1
ATOM 1511 C C . LEU A 1 188 ? 14.454 0.554 6.615 1.00 95.88 188 LEU A C 1
ATOM 1513 O O . LEU A 1 188 ? 15.515 0.902 6.106 1.00 95.88 188 LEU A O 1
ATOM 1517 N N . ASP A 1 189 ? 13.950 -0.672 6.465 1.00 96.00 189 ASP A N 1
ATOM 1518 C CA . ASP A 1 189 ? 14.579 -1.729 5.664 1.00 96.00 189 ASP A CA 1
ATOM 1519 C C . ASP A 1 189 ? 14.415 -1.512 4.140 1.00 96.00 189 ASP A C 1
ATOM 1521 O O . ASP A 1 189 ? 14.875 -2.331 3.346 1.00 96.00 189 ASP A O 1
ATOM 1525 N N . GLY A 1 190 ? 13.722 -0.451 3.707 1.00 94.31 190 GLY A N 1
ATOM 1526 C CA . GLY A 1 190 ? 13.478 -0.151 2.293 1.00 94.31 190 GLY A CA 1
ATOM 1527 C C . GLY A 1 190 ? 12.482 -1.089 1.603 1.00 94.31 190 GLY A C 1
ATOM 1528 O O . GLY A 1 190 ? 12.483 -1.176 0.376 1.00 94.31 190 GLY A O 1
ATOM 1529 N N . ARG A 1 191 ? 11.638 -1.799 2.366 1.00 94.75 191 ARG A N 1
ATOM 1530 C CA . ARG A 1 191 ? 10.635 -2.741 1.830 1.00 94.75 191 ARG A CA 1
ATOM 1531 C C . ARG A 1 191 ? 9.374 -2.056 1.307 1.00 94.75 191 ARG A C 1
ATOM 1533 O O . ARG A 1 191 ? 8.681 -2.638 0.481 1.00 94.75 191 ARG A O 1
ATOM 1540 N N . TRP A 1 192 ? 9.084 -0.855 1.800 1.00 95.56 192 TRP A N 1
ATOM 1541 C CA . TRP A 1 192 ? 7.983 0.027 1.400 1.00 95.56 192 TRP A CA 1
ATOM 1542 C C . TRP A 1 192 ? 8.231 1.434 1.962 1.00 95.56 192 TRP A C 1
ATOM 1544 O O . TRP A 1 192 ? 9.188 1.663 2.699 1.00 95.56 192 TRP A O 1
ATOM 1554 N N . HIS A 1 193 ? 7.339 2.378 1.680 1.00 94.81 193 HIS A N 1
ATOM 1555 C CA . HIS A 1 193 ? 7.308 3.694 2.316 1.00 94.81 193 HIS A CA 1
ATOM 1556 C C . HIS A 1 193 ? 6.198 3.776 3.368 1.00 94.81 193 HIS A C 1
ATOM 1558 O O . HIS A 1 193 ? 5.210 3.044 3.315 1.00 94.81 193 HIS A O 1
ATOM 1564 N N . CYS A 1 194 ? 6.317 4.698 4.322 1.00 94.44 194 CYS A N 1
ATOM 1565 C CA . CYS A 1 194 ? 5.233 4.998 5.252 1.00 94.44 194 CYS A CA 1
ATOM 1566 C C . CYS A 1 194 ? 5.238 6.467 5.680 1.00 94.44 194 CYS A C 1
ATOM 1568 O O . CYS A 1 194 ? 6.297 7.085 5.787 1.00 94.44 194 CYS A O 1
ATOM 1570 N N . GLN A 1 195 ? 4.057 6.981 6.015 1.00 86.06 195 GLN A N 1
ATOM 1571 C CA . GLN A 1 195 ? 3.871 8.273 6.666 1.00 86.06 195 GLN A CA 1
ATOM 1572 C C . GLN A 1 195 ? 2.855 8.077 7.786 1.00 86.06 195 GLN A C 1
ATOM 1574 O O . GLN A 1 195 ? 1.642 8.207 7.605 1.00 86.06 195 GLN A O 1
ATOM 1579 N N . LEU A 1 196 ? 3.377 7.689 8.945 1.00 93.25 196 LEU A N 1
ATOM 1580 C CA . LEU A 1 196 ? 2.597 7.442 10.148 1.00 93.25 196 LEU A CA 1
ATOM 1581 C C . LEU A 1 196 ? 2.969 8.471 11.217 1.00 93.25 196 LEU A C 1
ATOM 1583 O O . LEU A 1 196 ? 4.136 8.856 11.296 1.00 93.25 196 LEU A O 1
ATOM 1587 N N . PRO A 1 197 ? 2.017 8.874 12.071 1.00 94.31 197 PRO A N 1
ATOM 1588 C CA . PRO A 1 197 ? 2.323 9.592 13.299 1.00 94.31 197 PRO A CA 1
ATOM 1589 C C . PRO A 1 197 ? 3.360 8.865 14.171 1.00 94.31 197 PRO A C 1
ATOM 1591 O O . PRO A 1 197 ? 3.585 7.652 14.061 1.00 94.31 197 PRO A O 1
ATOM 1594 N N . ASP A 1 198 ? 3.971 9.602 15.095 1.00 91.12 198 ASP A N 1
ATOM 1595 C CA . ASP A 1 198 ? 4.997 9.046 15.983 1.00 91.12 198 ASP A CA 1
ATOM 1596 C C . ASP A 1 198 ? 4.445 7.960 16.913 1.00 91.12 198 ASP A C 1
ATOM 1598 O O . ASP A 1 198 ? 5.154 7.002 17.217 1.00 91.12 198 ASP A O 1
ATOM 1602 N N . SER A 1 199 ? 3.162 8.047 17.275 1.00 95.62 199 SER A N 1
ATOM 1603 C CA . SER A 1 199 ? 2.484 7.110 18.169 1.00 95.62 199 SER A CA 1
ATOM 1604 C C . SER A 1 199 ? 1.353 6.325 17.496 1.00 95.62 199 SER A C 1
ATOM 1606 O O . SER A 1 199 ? 0.742 6.750 16.506 1.00 95.62 199 SER A O 1
ATOM 1608 N N . ALA A 1 200 ? 1.028 5.169 18.079 1.00 97.00 200 ALA A N 1
ATOM 1609 C CA . ALA A 1 200 ? -0.140 4.385 17.688 1.00 97.00 200 ALA A CA 1
ATOM 1610 C C . ALA A 1 200 ? -1.445 5.142 17.978 1.00 97.00 200 ALA A C 1
ATOM 1612 O O . ALA A 1 200 ? -2.397 5.045 17.211 1.00 97.00 200 ALA A O 1
ATOM 1613 N N . GLU A 1 201 ? -1.489 5.931 19.051 1.00 96.88 201 GLU A N 1
ATOM 1614 C CA . GLU A 1 201 ? -2.628 6.772 19.419 1.00 96.88 201 GLU A CA 1
ATOM 1615 C C . GLU A 1 201 ? -2.882 7.832 18.346 1.00 96.88 201 GLU A C 1
ATOM 1617 O O . GLU A 1 201 ? -3.996 7.930 17.834 1.00 96.88 201 GLU A O 1
ATOM 1622 N N . GLY A 1 202 ? -1.831 8.543 17.920 1.00 96.94 202 GLY A N 1
ATOM 1623 C CA . GLY A 1 202 ? -1.923 9.502 16.821 1.00 96.94 202 GLY A CA 1
ATOM 1624 C C . GLY A 1 202 ? -2.324 8.831 15.506 1.00 96.94 202 GLY A C 1
ATOM 1625 O O . GLY A 1 202 ? -3.125 9.379 14.752 1.00 96.94 202 GLY A O 1
ATOM 1626 N N . THR A 1 203 ? -1.825 7.616 15.251 1.00 97.00 203 THR A N 1
ATOM 1627 C CA . THR A 1 203 ? -2.213 6.811 14.080 1.00 97.00 203 THR A CA 1
ATOM 1628 C C . THR A 1 203 ? -3.701 6.461 14.109 1.00 97.00 203 THR A C 1
ATOM 1630 O O . THR A 1 203 ? -4.386 6.623 13.098 1.00 97.00 203 THR A O 1
ATOM 1633 N N . LEU A 1 204 ? -4.223 6.023 15.259 1.00 96.94 204 LEU A N 1
ATOM 1634 C CA . LEU A 1 204 ? -5.641 5.720 15.432 1.00 96.94 204 LEU A CA 1
ATOM 1635 C C . LEU A 1 204 ? -6.504 6.971 15.255 1.00 96.94 204 LEU A C 1
ATOM 1637 O O . LEU A 1 204 ? -7.476 6.928 14.505 1.00 96.94 204 LEU A O 1
ATOM 1641 N N . ASP A 1 205 ? -6.168 8.069 15.929 1.00 95.00 205 ASP A N 1
ATOM 1642 C CA . ASP A 1 205 ? -6.965 9.295 15.876 1.00 95.00 205 ASP A CA 1
ATOM 1643 C C . ASP A 1 205 ? -7.004 9.869 14.451 1.00 95.00 205 ASP A C 1
ATOM 1645 O O . ASP A 1 205 ? -8.080 10.210 13.955 1.00 95.00 205 ASP A O 1
ATOM 1649 N N . ALA A 1 206 ? -5.867 9.867 13.744 1.00 92.62 206 ALA A N 1
ATOM 1650 C CA . ALA A 1 206 ? -5.812 10.240 12.335 1.00 92.62 206 ALA A CA 1
ATOM 1651 C C . ALA A 1 206 ? -6.667 9.305 11.463 1.00 92.62 206 ALA A C 1
ATOM 1653 O O . ALA A 1 206 ? -7.447 9.777 10.640 1.00 92.62 206 ALA A O 1
ATOM 1654 N N . ALA A 1 207 ? -6.578 7.985 11.646 1.00 93.44 207 ALA A N 1
ATOM 1655 C CA . ALA A 1 207 ? -7.370 7.034 10.868 1.00 93.44 207 ALA A CA 1
ATOM 1656 C C . ALA A 1 207 ? -8.884 7.195 11.099 1.00 93.44 207 ALA A C 1
ATOM 1658 O O . ALA A 1 207 ? -9.651 7.194 10.136 1.00 93.44 207 ALA A O 1
ATOM 1659 N N . LEU A 1 208 ? -9.322 7.371 12.352 1.00 93.06 208 LEU A N 1
ATOM 1660 C CA . LEU A 1 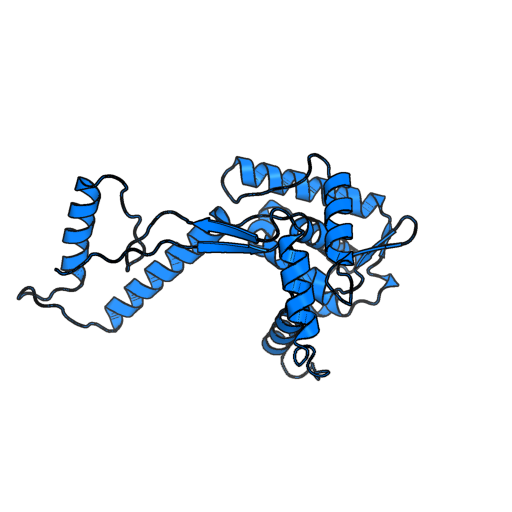208 ? -10.733 7.575 12.697 1.00 93.06 208 LEU A CA 1
ATOM 1661 C C . LEU A 1 208 ? -11.282 8.880 12.112 1.00 93.06 208 LEU A C 1
ATOM 1663 O O . LEU A 1 208 ? -12.392 8.882 11.575 1.00 93.06 208 LEU A O 1
ATOM 1667 N N . ASP A 1 209 ? -10.506 9.965 12.172 1.00 89.62 209 ASP A N 1
ATOM 1668 C CA . ASP A 1 209 ? -10.846 11.225 11.509 1.00 89.62 209 ASP A CA 1
ATOM 1669 C C . ASP A 1 209 ? -11.042 11.018 9.998 1.00 89.62 209 ASP A C 1
ATOM 1671 O O . ASP A 1 209 ? -12.066 11.416 9.440 1.00 89.62 209 ASP A O 1
ATOM 1675 N N . ARG A 1 210 ? -10.114 10.313 9.337 1.00 87.56 210 ARG A N 1
ATOM 1676 C CA . ARG A 1 210 ? -10.207 10.017 7.899 1.00 87.56 210 ARG A CA 1
ATOM 1677 C C . ARG A 1 210 ? -11.425 9.158 7.561 1.00 87.56 210 ARG A C 1
ATOM 1679 O O . ARG A 1 210 ? -12.187 9.528 6.668 1.00 87.56 210 ARG A O 1
ATOM 1686 N N . PHE A 1 211 ? -11.672 8.065 8.284 1.00 88.50 211 PHE A N 1
ATOM 1687 C CA . PHE A 1 211 ? -12.859 7.234 8.055 1.00 88.50 211 PHE A CA 1
ATOM 1688 C C . PHE A 1 211 ? -14.167 7.997 8.284 1.00 88.50 211 PHE A C 1
ATOM 1690 O O . PHE A 1 211 ? -15.137 7.769 7.566 1.00 88.50 211 PHE A O 1
ATOM 1697 N N . GLY A 1 212 ? -14.199 8.922 9.248 1.00 82.38 212 GLY A N 1
ATOM 1698 C CA . GLY A 1 212 ? -15.391 9.696 9.584 1.00 82.38 212 GLY A CA 1
ATOM 1699 C C . GLY A 1 212 ? -15.775 10.785 8.578 1.00 82.38 212 GLY A C 1
ATOM 1700 O O . GLY A 1 212 ? -16.916 11.246 8.616 1.00 82.38 212 GLY A O 1
ATOM 1701 N N . ARG A 1 213 ? -14.859 11.206 7.696 1.00 76.62 213 ARG A N 1
ATOM 1702 C CA . ARG A 1 213 ? -15.053 12.361 6.800 1.00 76.62 213 ARG A CA 1
ATOM 1703 C C . ARG A 1 213 ? -15.647 12.038 5.427 1.00 76.62 213 ARG A C 1
ATOM 1705 O O . ARG A 1 213 ? -16.179 12.953 4.802 1.00 76.62 213 ARG A O 1
ATOM 1712 N N . TYR A 1 214 ? -15.542 10.805 4.930 1.00 62.88 214 TYR A N 1
ATOM 1713 C CA . TYR A 1 214 ? -15.756 10.534 3.496 1.00 62.88 214 TYR A CA 1
ATOM 1714 C C . TYR A 1 214 ? -16.788 9.466 3.193 1.00 62.88 214 TYR A C 1
ATOM 1716 O O . TYR A 1 214 ? -17.641 9.664 2.330 1.00 62.88 214 TYR A O 1
ATOM 1724 N N . HIS A 1 215 ? -16.704 8.341 3.889 1.00 66.44 215 HIS A N 1
ATOM 1725 C CA . HIS A 1 215 ? -17.590 7.219 3.643 1.00 66.44 215 HIS A CA 1
ATOM 1726 C C . HIS A 1 215 ? -18.900 7.399 4.400 1.00 66.44 215 HIS A C 1
ATOM 1728 O O . HIS A 1 215 ? -18.928 7.927 5.514 1.00 66.44 215 HIS A O 1
ATOM 1734 N N . ARG A 1 216 ? -20.002 6.956 3.787 1.00 67.75 216 ARG A N 1
ATOM 1735 C CA . ARG A 1 216 ? -21.317 6.943 4.442 1.00 67.75 216 ARG A CA 1
ATOM 1736 C C . ARG A 1 216 ? -21.330 5.964 5.622 1.00 67.75 216 ARG A C 1
ATOM 1738 O O . ARG A 1 216 ? -21.953 6.246 6.641 1.00 67.75 216 ARG A O 1
ATOM 1745 N N . SER A 1 217 ? -20.613 4.849 5.480 1.00 76.19 217 SER A N 1
ATOM 1746 C CA . SER A 1 217 ? -20.281 3.885 6.531 1.00 76.19 217 SER A CA 1
ATOM 1747 C C . SER A 1 217 ? -18.835 4.089 7.004 1.00 76.19 217 SER A C 1
ATOM 1749 O O . SER A 1 217 ? -18.006 4.615 6.274 1.00 76.19 217 SER A O 1
ATOM 1751 N N . ARG A 1 218 ? -18.491 3.712 8.239 1.00 87.31 218 ARG A N 1
ATOM 1752 C CA . ARG A 1 218 ? -17.122 3.876 8.765 1.00 87.31 218 ARG A CA 1
ATOM 1753 C C . ARG A 1 218 ? -16.444 2.521 8.873 1.00 87.31 218 ARG A C 1
ATOM 1755 O O . ARG A 1 218 ? -16.986 1.636 9.529 1.00 87.31 218 ARG A O 1
ATOM 1762 N N . ALA A 1 219 ? -15.245 2.379 8.305 1.00 92.50 219 ALA A N 1
ATOM 1763 C CA . ALA A 1 219 ? -14.454 1.154 8.455 1.00 92.50 219 ALA A CA 1
ATOM 1764 C C . ALA A 1 219 ? -14.200 0.846 9.937 1.00 92.50 219 ALA A C 1
ATOM 1766 O O . ALA A 1 219 ? -14.454 -0.263 10.399 1.00 92.50 219 ALA A O 1
ATOM 1767 N N . LEU A 1 220 ? -13.772 1.865 10.690 1.00 95.25 220 LEU A N 1
ATOM 1768 C CA . LEU A 1 220 ? -13.551 1.808 12.131 1.00 95.25 220 LEU A CA 1
ATOM 1769 C C . LEU A 1 220 ? -14.222 2.981 12.837 1.00 95.25 220 LEU A C 1
ATOM 1771 O O . LEU A 1 220 ? -14.291 4.093 12.308 1.00 95.25 220 LEU A O 1
ATOM 1775 N N . GLN A 1 221 ? -14.677 2.734 14.059 1.00 94.50 221 GLN A N 1
ATOM 1776 C CA . GLN A 1 221 ? -15.265 3.744 14.930 1.00 94.50 221 GLN A CA 1
ATOM 1777 C C . GLN A 1 221 ? -14.944 3.465 16.400 1.00 94.50 221 GLN A C 1
ATOM 1779 O O . GLN A 1 221 ? -14.787 2.316 16.812 1.00 94.50 221 GLN A O 1
ATOM 1784 N N . ARG A 1 222 ? -14.854 4.534 17.196 1.00 94.69 222 ARG A N 1
ATOM 1785 C CA . ARG A 1 222 ? -14.713 4.459 18.654 1.00 94.69 222 ARG A CA 1
ATOM 1786 C C . ARG A 1 222 ? -16.098 4.576 19.289 1.00 94.69 222 ARG A C 1
ATOM 1788 O O . ARG A 1 222 ? -16.799 5.554 19.034 1.00 94.69 222 ARG A O 1
ATOM 1795 N N . VAL A 1 223 ? -16.480 3.593 20.103 1.00 93.69 223 VAL A N 1
ATOM 1796 C CA . VAL A 1 223 ? -17.756 3.552 20.835 1.00 93.69 223 VAL A CA 1
ATOM 1797 C C . VAL A 1 223 ? -17.449 3.328 22.312 1.00 93.69 223 VAL A C 1
ATOM 1799 O O . VAL A 1 223 ? -17.037 2.242 22.718 1.00 93.69 223 VAL A O 1
ATOM 1802 N N . GLY A 1 224 ? -17.597 4.379 23.123 1.00 92.50 224 GLY A N 1
ATOM 1803 C CA . GLY A 1 224 ? -17.157 4.356 24.520 1.00 92.50 224 GLY A CA 1
ATOM 1804 C C . GLY A 1 224 ? -15.664 4.023 24.627 1.00 92.50 224 GLY A C 1
ATOM 1805 O O . GLY A 1 224 ? -14.833 4.688 24.013 1.00 92.50 224 GLY A O 1
ATOM 1806 N N . SER A 1 225 ? -15.336 2.975 25.383 1.00 93.94 225 SER A N 1
ATOM 1807 C CA . SER A 1 225 ? -13.974 2.444 25.561 1.00 93.94 225 SER A CA 1
ATOM 1808 C C . SER A 1 225 ? -13.621 1.300 24.597 1.00 93.94 225 SER A C 1
ATOM 1810 O O . SER A 1 225 ? -12.670 0.553 24.842 1.00 93.94 225 SER A O 1
ATOM 1812 N N . SER A 1 226 ? -14.389 1.135 23.517 1.00 96.56 226 SER A N 1
ATOM 1813 C CA . SER A 1 226 ? -14.209 0.067 22.531 1.00 96.56 226 SER A CA 1
ATOM 1814 C C . SER A 1 226 ? -13.952 0.612 21.127 1.00 96.56 226 SER A C 1
ATOM 1816 O O . SER A 1 226 ? -14.387 1.709 20.768 1.00 96.56 226 SER A O 1
ATOM 1818 N N . ILE A 1 227 ? -13.255 -0.184 20.320 1.00 97.62 227 ILE A N 1
ATOM 1819 C CA . ILE A 1 227 ? -13.090 0.012 18.880 1.00 97.62 227 ILE A CA 1
ATOM 1820 C C . ILE A 1 227 ? -13.976 -0.997 18.161 1.00 97.62 227 ILE A C 1
ATOM 1822 O O . ILE A 1 227 ? -13.944 -2.185 18.472 1.00 97.62 227 ILE A O 1
ATOM 1826 N N . VAL A 1 228 ? -14.763 -0.520 17.204 1.00 96.94 228 VAL A N 1
ATOM 1827 C CA . VAL A 1 228 ? -15.708 -1.332 16.436 1.00 96.94 228 VAL A CA 1
ATOM 1828 C C . VAL A 1 228 ? -15.337 -1.266 14.962 1.00 96.94 228 VAL A C 1
ATOM 1830 O O . VAL A 1 228 ? -15.150 -0.173 14.418 1.00 96.94 228 VAL A O 1
ATOM 1833 N N . ILE A 1 229 ? -15.284 -2.423 14.299 1.00 97.19 229 ILE A N 1
ATOM 1834 C CA . ILE A 1 229 ? -15.326 -2.480 12.834 1.00 97.19 229 ILE A CA 1
ATOM 1835 C C . ILE A 1 229 ? -16.771 -2.235 12.415 1.00 97.19 229 ILE A C 1
ATOM 1837 O O . ILE A 1 229 ? -17.595 -3.145 12.504 1.00 97.19 229 ILE A O 1
ATOM 1841 N N . GLY A 1 230 ? -17.078 -1.009 11.986 1.00 93.50 230 GLY A N 1
ATOM 1842 C CA . GLY A 1 230 ? -18.427 -0.623 11.567 1.00 93.50 230 GLY A CA 1
ATOM 1843 C C . GLY A 1 230 ? -18.804 -1.319 10.263 1.00 93.50 230 GLY A C 1
ATOM 1844 O O . GLY A 1 230 ? -19.651 -2.214 10.240 1.00 93.50 230 GLY A O 1
ATOM 1845 N N . ASP A 1 231 ? -18.098 -0.963 9.194 1.00 92.19 231 ASP A N 1
ATOM 1846 C CA . ASP A 1 231 ? -18.195 -1.605 7.888 1.00 92.19 231 ASP A CA 1
ATOM 1847 C C . ASP A 1 231 ? -17.034 -2.592 7.685 1.00 92.19 231 ASP A C 1
ATOM 1849 O O . ASP A 1 231 ? -15.882 -2.176 7.509 1.00 92.19 231 ASP A O 1
ATOM 1853 N N . PRO A 1 232 ? -17.300 -3.907 7.715 1.00 91.81 232 PRO A N 1
ATOM 1854 C CA . PRO A 1 232 ? -16.251 -4.902 7.616 1.00 91.81 232 PRO A CA 1
ATOM 1855 C C . PRO A 1 232 ? -15.760 -5.072 6.175 1.00 91.81 232 PRO A C 1
ATOM 1857 O O . PRO A 1 232 ? -14.610 -5.451 5.983 1.00 91.81 232 PRO A O 1
ATOM 1860 N N . ARG A 1 233 ? -16.573 -4.739 5.164 1.00 90.00 233 ARG A N 1
ATOM 1861 C CA . ARG A 1 233 ? -16.146 -4.759 3.759 1.00 90.00 233 ARG A CA 1
ATOM 1862 C C . ARG A 1 233 ? -15.145 -3.638 3.519 1.00 90.00 233 ARG A C 1
ATOM 1864 O O . ARG A 1 233 ? -14.052 -3.874 3.011 1.00 90.00 233 ARG A O 1
ATOM 1871 N N . LEU A 1 234 ? -15.475 -2.436 3.985 1.00 90.69 234 LEU A N 1
ATOM 1872 C CA . LEU A 1 234 ? -14.581 -1.290 3.884 1.00 90.69 234 LEU A CA 1
ATOM 1873 C C . LEU A 1 234 ? -13.291 -1.496 4.689 1.00 90.69 234 LEU A C 1
ATOM 1875 O O . LEU A 1 234 ? -12.202 -1.172 4.218 1.00 90.69 234 LEU A O 1
ATOM 1879 N N . CYS A 1 235 ? -13.392 -2.073 5.890 1.00 94.62 235 CYS A N 1
ATOM 1880 C CA . CYS A 1 235 ? -12.223 -2.454 6.680 1.00 94.62 235 CYS A CA 1
ATOM 1881 C C . CYS A 1 235 ? -11.330 -3.438 5.909 1.00 94.62 235 CYS A C 1
ATOM 1883 O O . CYS A 1 235 ? -10.133 -3.189 5.777 1.00 94.62 235 CYS A O 1
ATOM 1885 N N . PHE A 1 236 ? -11.911 -4.488 5.316 1.00 93.88 236 PHE A N 1
ATOM 1886 C CA . PHE A 1 236 ? -11.174 -5.462 4.508 1.00 93.88 236 PHE A CA 1
ATOM 1887 C C . PHE A 1 236 ? -10.459 -4.812 3.317 1.00 93.88 236 PHE A C 1
ATOM 1889 O O . PHE A 1 236 ? -9.274 -5.061 3.093 1.00 93.88 236 PHE A O 1
ATOM 1896 N N . TYR A 1 237 ? -11.135 -3.907 2.605 1.00 91.88 237 TYR A N 1
ATOM 1897 C CA . TYR A 1 237 ? -10.536 -3.144 1.510 1.00 91.88 237 TYR A CA 1
ATOM 1898 C C . TYR A 1 237 ? -9.262 -2.402 1.939 1.00 91.88 237 TYR A C 1
ATOM 1900 O O . TYR A 1 237 ? -8.224 -2.501 1.280 1.00 91.88 237 TYR A O 1
ATOM 1908 N N . TYR A 1 238 ? -9.316 -1.673 3.058 1.00 93.56 238 TYR A N 1
ATOM 1909 C CA . TYR A 1 238 ? -8.157 -0.929 3.553 1.00 93.56 238 TYR A CA 1
ATOM 1910 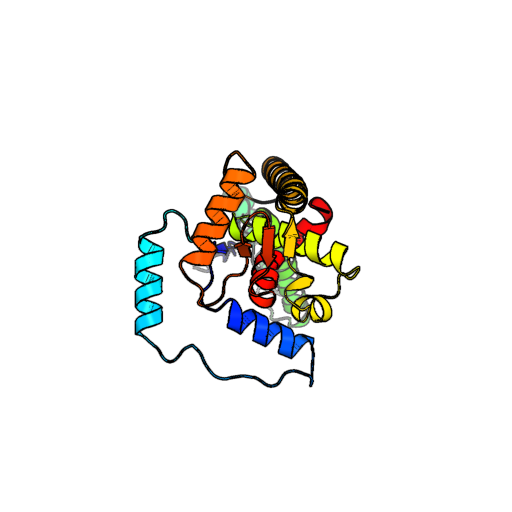C C . TYR A 1 238 ? -7.070 -1.835 4.128 1.00 93.56 238 TYR A C 1
ATOM 1912 O O . TYR A 1 238 ? -5.891 -1.547 3.924 1.00 93.56 238 TYR A O 1
ATOM 1920 N N . ARG A 1 239 ? -7.437 -2.949 4.772 1.00 94.62 239 ARG A N 1
ATOM 1921 C CA . ARG A 1 239 ? -6.480 -3.962 5.246 1.00 94.62 239 ARG A CA 1
ATOM 1922 C C . ARG A 1 239 ? -5.672 -4.532 4.080 1.00 94.62 239 ARG A C 1
ATOM 1924 O O . ARG A 1 239 ? -4.460 -4.691 4.198 1.00 94.62 239 ARG A O 1
ATOM 1931 N N . ASN A 1 240 ? -6.312 -4.779 2.934 1.00 93.31 240 ASN A N 1
ATOM 1932 C CA . ASN A 1 240 ? -5.665 -5.402 1.778 1.00 93.31 240 ASN A CA 1
ATOM 1933 C C . ASN A 1 240 ? -4.588 -4.523 1.133 1.00 93.31 240 ASN A C 1
ATOM 1935 O O . ASN A 1 240 ? -3.718 -5.039 0.434 1.00 93.31 240 ASN A O 1
ATOM 1939 N N . ARG A 1 241 ? -4.560 -3.218 1.430 1.00 92.31 241 ARG A N 1
ATOM 1940 C CA . ARG A 1 241 ? -3.449 -2.344 1.027 1.00 92.31 241 ARG A CA 1
ATOM 1941 C C . ARG A 1 241 ? -2.113 -2.743 1.659 1.00 92.31 241 ARG A C 1
ATOM 1943 O O . ARG A 1 241 ? -1.079 -2.433 1.083 1.00 92.31 241 ARG A O 1
ATOM 1950 N N . LEU A 1 242 ? -2.136 -3.493 2.764 1.00 94.50 242 LEU A N 1
ATOM 1951 C CA . LEU A 1 242 ? -0.958 -4.070 3.419 1.00 94.50 242 LEU A CA 1
ATOM 1952 C C . LEU A 1 242 ? -0.876 -5.599 3.291 1.00 94.50 242 LEU A C 1
ATOM 1954 O O . LEU A 1 242 ? -0.055 -6.215 3.963 1.00 94.50 242 LEU A O 1
ATOM 1958 N N . ALA A 1 243 ? -1.681 -6.237 2.431 1.00 92.62 243 ALA A N 1
ATOM 1959 C CA . ALA A 1 243 ? -1.670 -7.700 2.286 1.00 92.62 243 ALA A CA 1
ATOM 1960 C C . ALA A 1 243 ? -0.287 -8.250 1.893 1.00 92.62 243 ALA A C 1
ATOM 1962 O O . ALA A 1 243 ? 0.139 -9.280 2.400 1.00 92.62 243 ALA A O 1
ATOM 1963 N N . HIS A 1 244 ? 0.451 -7.519 1.058 1.00 91.44 244 HIS A N 1
ATOM 1964 C CA . HIS A 1 244 ? 1.814 -7.866 0.648 1.00 91.44 244 HIS A CA 1
ATOM 1965 C C . HIS A 1 244 ? 2.845 -7.814 1.782 1.00 91.44 244 HIS A C 1
ATOM 1967 O O . HIS A 1 244 ? 3.920 -8.389 1.663 1.00 91.44 244 HIS A O 1
ATOM 1973 N N . ALA A 1 245 ? 2.528 -7.117 2.874 1.00 92.56 245 ALA A N 1
ATOM 1974 C CA . ALA A 1 245 ? 3.365 -7.009 4.059 1.00 92.56 245 ALA A CA 1
ATOM 1975 C C . ALA A 1 245 ? 2.895 -7.947 5.183 1.00 92.56 245 ALA A C 1
ATOM 1977 O O . ALA A 1 245 ? 3.487 -7.940 6.259 1.00 92.56 245 ALA A O 1
ATOM 1978 N N . ALA A 1 246 ? 1.844 -8.750 4.970 1.00 90.31 246 ALA A N 1
ATOM 1979 C CA . ALA A 1 246 ? 1.168 -9.467 6.047 1.00 90.31 246 ALA A CA 1
ATOM 1980 C C . ALA A 1 246 ? 2.096 -10.402 6.835 1.00 90.31 246 ALA A C 1
ATOM 1982 O O . ALA A 1 246 ? 2.067 -10.373 8.060 1.00 90.31 246 ALA A O 1
ATOM 1983 N N . GLU A 1 247 ? 2.967 -11.156 6.160 1.00 87.00 247 GLU A N 1
ATOM 1984 C CA . GLU A 1 247 ? 3.940 -12.046 6.814 1.00 87.00 247 GLU A CA 1
ATOM 1985 C C . GLU A 1 247 ? 4.932 -11.285 7.703 1.00 87.00 247 GLU A C 1
ATOM 1987 O O . GLU A 1 247 ? 5.321 -11.760 8.765 1.00 87.00 247 GLU A O 1
ATOM 1992 N N . ALA A 1 248 ? 5.315 -10.074 7.298 1.00 86.69 248 ALA A N 1
ATOM 1993 C CA . ALA A 1 248 ? 6.219 -9.224 8.062 1.00 86.69 248 ALA A CA 1
ATOM 1994 C C . ALA A 1 248 ? 5.545 -8.522 9.254 1.00 86.69 248 ALA A C 1
ATOM 1996 O O . ALA A 1 248 ? 6.250 -8.006 10.122 1.00 86.69 248 ALA A O 1
ATOM 1997 N N . LEU A 1 249 ? 4.210 -8.456 9.260 1.00 88.25 249 LEU A N 1
ATOM 1998 C CA . LEU A 1 249 ? 3.387 -7.747 10.246 1.00 88.25 249 LEU A CA 1
ATOM 1999 C C . LEU A 1 249 ? 2.575 -8.696 11.153 1.00 88.25 249 LEU A C 1
ATOM 2001 O O . LEU A 1 249 ? 1.789 -8.220 11.980 1.00 88.25 249 LEU A O 1
ATOM 2005 N N . ALA A 1 250 ? 2.700 -10.012 10.959 1.00 74.19 250 ALA A N 1
ATOM 2006 C CA . ALA A 1 250 ? 1.982 -11.047 11.706 1.00 74.19 250 ALA A CA 1
ATOM 2007 C C . ALA A 1 250 ? 2.403 -11.119 13.187 1.00 74.19 250 ALA A C 1
ATOM 2009 O O . ALA A 1 250 ? 3.615 -11.006 13.475 1.00 74.19 250 ALA A O 1
#

Sequence (250 aa):
DDPEVYVVPPTLSFQLVLEANTRIEDHLEEAGKQRYIISDDEFAQPRKLYQFASRMMELDASIVCHFGDPVDCIGNPVSYDPAERAEQAERRRRYVLDGEGAVEHDTQRDTIYTNRLANALLEAWPRYSHAMVTHVAAFAAWQCLEREVGSDDPFRLVRVPEGKRTFPQHVYMERLRAVVDGVKKGALDGRWHCQLPDSAEGTLDAALDRFGRYHRSRALQRVGSSIVIGDPRLCFYYRNRLAHAAEALA

Secondary structure (DSSP, 8-state):
-----EE--EEEEES--TTHHHHHHHHHHHHH-SS------S---HHHHHHHHHHHHHSTTSEEEEE---EETTSPBPPSSHHHHHHHHHHHHTTSB-TTSSBPP-HHHHHHHHHHHHHHHHHHGGGG-EE-HHHHHHHHHHHHHHHHHT---HHHHTT--GGGSEEEHHHHHHHHHHHHHHHHHHHHTTSSEE---SSHHHHHHHHHHHHHHH-SS-SEEEETTEEEES-HHHHHHHHHTTGGGHHHH-

Foldseek 3Di:
DPDFDKDWQKAKDFLDDQCLLVVLLVVCPVVPDPPDDDDDDPPPDPPLVVLVVVVCVVDDPRMDIDTHFIAGLQQHGADPDPVVNVVVVVVVLVLQADPVRDGHDDPVSSVNSNVNNVVNSVQRRQLAAEDALQLLLLQLLVVQLCVLVVHPPLNVSQPDDFVSSKFQLVSSQVSSQLSVVLVVVCCVVSRYHYDAPPGSVRSVVVNQVSQVSRDPWGCWDDDPRIITRGRSSSSVSSNVSCVVCVVSSD

pLDDT: mean 86.09, std 14.66, range [36.62, 98.5]